Protein AF-A0A433UZF4-F1 (afdb_monomer)

pLDDT: mean 74.87, std 19.41, range [30.64, 97.88]

Organism: NCBI:txid232991

Radius of gyration: 29.96 Å; Cα contacts (8 Å, |Δi|>4): 344; chains: 1; bounding box: 74×79×84 Å

Sequence (200 aa):
MNKAFMTFQKSLLLSLTGVMTIVATPAFSQLNSENKVSFRCDTSQLIPVTVAYNPSNQQQQPINIITWKQEHIDSQNIELDCKKAAETLGKRFNSKELSETDYSLGVETKLLDDTNSQDKMTLSTVCLLRRSGGICQPNGSNQLVRIKTLLNNEEASAKTFSAIINPDFAELGRANLRTVGVTYPPIKSRTFWKRLFGLR

Secondary structure (DSSP, 8-state):
---------------------------------TT--EEEEE-SSSS-EEEEE-TT-TTSPPEEEEE--TTTB--S-HHHHHHHHHHHHHHHHTSTT--TTSEEEEEEEEE-TT--SSS-EEEEEEEEEETTT----TT-TTEEEEEEEETT-HHHHHHHHHHHB-TTTB--TTS-TTSSEEE--BB--HHHHHHHTT--

Foldseek 3Di:
DDDDDDDDDDDDDDDDDPPPPPPPPPPPPPDDPAFDWAWAFDPPDPWIFIWTAGPNDPVDDTHTFFTQDPVWFDDPDSRVLSGLLRVLCRVVLPDPQQDQQFWFWKWAKDWPPDDPDPFTKIKIWIFIDTPPDDDRDVVDSGTNTITIATLVDPVRRLVRCCVTGPCQFWVSNPWPNNDRGIDTTGGGTSVVVSVVNVGD

Nearest PDB structures (foldseek):
  8jan-assembly1_m  TM=3.028E-01  e=3.592E+00  Escherichia phage P1
  6sgb-assembly1_CK  TM=2.914E-01  e=8.251E+00  Trypanosoma brucei brucei
  5cuy-assembly1_B  TM=1.731E-01  e=6.610E+00  Trypanosoma brucei brucei TREU927

Solvent-accessible surface area (backbone atoms only — not comparable to full-atom values): 11925 Å² total; per-residue (Å²): 133,90,82,88,83,89,87,85,88,82,88,78,88,80,78,81,81,80,78,76,73,77,74,73,69,75,79,73,74,80,79,80,83,73,64,53,82,41,46,39,52,42,66,92,48,99,57,40,28,20,28,42,35,43,84,78,42,82,86,59,78,63,44,70,41,36,43,58,51,68,96,42,38,72,68,96,50,62,68,61,46,30,38,49,23,13,49,38,48,37,58,51,69,69,35,91,75,53,53,67,75,38,54,18,37,25,38,27,34,41,78,54,96,80,54,97,48,91,70,31,48,26,42,32,26,31,18,64,30,58,55,87,86,67,79,46,49,83,93,37,91,40,40,49,51,39,36,55,34,42,54,80,36,66,69,60,29,51,50,50,49,55,65,29,37,29,62,87,45,31,56,59,92,77,56,77,80,70,50,76,42,78,46,68,36,54,41,67,30,63,63,56,53,31,55,75,65,74,40,121

Structure (mmCIF, N/CA/C/O backbone):
data_AF-A0A433UZF4-F1
#
_entry.id   AF-A0A433UZF4-F1
#
loop_
_atom_site.group_PDB
_atom_site.id
_atom_site.type_symbol
_atom_site.label_atom_id
_atom_site.label_alt_id
_atom_site.label_comp_id
_atom_site.label_asym_id
_atom_site.label_entity_id
_atom_site.label_seq_id
_atom_site.pdbx_PDB_ins_code
_atom_site.Cartn_x
_atom_site.Cartn_y
_atom_site.Cartn_z
_atom_site.occupancy
_atom_site.B_iso_or_equiv
_atom_site.auth_seq_id
_atom_site.auth_comp_id
_atom_site.auth_asym_id
_atom_site.auth_atom_id
_atom_site.pdbx_PDB_model_num
ATOM 1 N N . MET A 1 1 ? -51.405 63.128 61.885 1.00 35.41 1 MET A N 1
ATOM 2 C CA . MET A 1 1 ? -50.370 64.170 61.711 1.00 35.41 1 MET A CA 1
ATOM 3 C C . MET A 1 1 ? -49.024 63.579 62.108 1.00 35.41 1 MET A C 1
ATOM 5 O O . MET A 1 1 ? -48.927 63.071 63.212 1.00 35.41 1 MET A O 1
ATOM 9 N N . ASN A 1 2 ? -48.066 63.571 61.170 1.00 30.64 2 ASN A N 1
ATOM 10 C CA . ASN A 1 2 ? -46.620 63.839 61.319 1.00 30.64 2 ASN A CA 1
ATOM 11 C C . ASN A 1 2 ? -46.087 63.953 62.770 1.00 30.64 2 ASN A C 1
ATOM 13 O O . ASN A 1 2 ? -46.651 64.708 63.547 1.00 30.64 2 ASN A O 1
ATOM 17 N N . LYS A 1 3 ? -44.950 63.371 63.176 1.00 35.16 3 LYS A N 1
ATOM 18 C CA . LYS A 1 3 ? -43.630 63.402 62.520 1.00 35.16 3 LYS A CA 1
ATOM 19 C C . LYS A 1 3 ? -42.649 62.464 63.250 1.00 35.16 3 LYS A C 1
ATOM 21 O O . LYS A 1 3 ? -42.800 62.192 64.434 1.00 35.16 3 LYS A O 1
ATOM 26 N N . ALA A 1 4 ? -41.642 62.040 62.497 1.00 42.53 4 ALA A N 1
ATOM 27 C CA . ALA A 1 4 ? -40.510 61.197 62.861 1.00 42.53 4 ALA A CA 1
ATOM 28 C C . ALA A 1 4 ? -39.561 61.778 63.929 1.00 42.53 4 ALA A C 1
ATOM 30 O O . ALA A 1 4 ? -39.494 62.994 64.103 1.00 42.53 4 ALA A O 1
ATOM 31 N N . PHE A 1 5 ? -38.718 60.903 64.495 1.00 36.50 5 PHE A N 1
ATOM 32 C CA . PHE A 1 5 ? -37.349 61.239 64.902 1.00 36.50 5 PHE A CA 1
ATOM 33 C C . PHE A 1 5 ? -36.378 60.093 64.550 1.00 36.50 5 PHE A C 1
ATOM 35 O O . PHE A 1 5 ? -36.638 58.929 64.848 1.00 36.50 5 PHE A O 1
ATOM 42 N N . MET A 1 6 ? -35.293 60.462 63.856 1.00 35.38 6 MET A N 1
ATOM 43 C CA . MET A 1 6 ? -34.087 59.677 63.523 1.00 35.38 6 MET A CA 1
ATOM 44 C C . MET A 1 6 ? -33.271 59.406 64.816 1.00 35.38 6 MET A C 1
ATOM 46 O O . MET A 1 6 ? -33.571 60.008 65.840 1.00 35.38 6 MET A O 1
ATOM 50 N N . THR A 1 7 ? -32.210 58.599 64.947 1.00 35.38 7 THR A N 1
ATOM 51 C CA . THR A 1 7 ? -31.090 58.095 64.110 1.00 35.38 7 THR A CA 1
ATOM 52 C C . THR A 1 7 ? -30.361 57.072 65.040 1.00 35.38 7 THR A C 1
ATOM 54 O O . THR A 1 7 ? -30.492 57.193 66.253 1.00 35.38 7 THR A O 1
ATOM 57 N N . PHE A 1 8 ? -29.629 56.026 64.639 1.00 37.78 8 PHE A N 1
ATOM 58 C CA . PHE A 1 8 ? -28.228 56.063 64.192 1.00 37.78 8 PHE A CA 1
ATOM 59 C C . PHE A 1 8 ? -27.730 54.654 63.805 1.00 37.78 8 PHE A C 1
ATOM 61 O O . PHE A 1 8 ? -28.222 53.627 64.262 1.00 37.78 8 PHE A O 1
ATOM 68 N N . GLN A 1 9 ? -26.720 54.694 62.946 1.00 45.06 9 GLN A N 1
ATOM 69 C CA . GLN A 1 9 ? -26.017 53.665 62.187 1.00 45.06 9 GLN A CA 1
ATOM 70 C C . GLN A 1 9 ? -25.467 52.460 62.971 1.00 45.06 9 GLN A C 1
ATOM 72 O O . GLN A 1 9 ? -24.932 52.614 64.064 1.00 45.06 9 GLN A O 1
ATOM 77 N N . LYS A 1 10 ? -25.384 51.312 62.282 1.00 40.69 10 LYS A N 1
ATOM 78 C CA . LYS A 1 10 ? -24.155 50.502 62.213 1.00 40.69 10 LYS A CA 1
ATOM 79 C C . LYS A 1 10 ? -24.062 49.805 60.854 1.00 40.69 10 LYS A C 1
ATOM 81 O O . LYS A 1 10 ? -24.969 49.091 60.441 1.00 40.69 10 LYS A O 1
ATOM 86 N N . SER A 1 11 ? -22.962 50.073 60.163 1.00 46.69 11 SER A N 1
ATOM 87 C CA . SER A 1 11 ? -22.578 49.489 58.883 1.00 46.69 11 SER A CA 1
ATOM 88 C C . SER A 1 11 ? -22.350 47.984 58.993 1.00 46.69 11 SER A C 1
ATOM 90 O O . SER A 1 11 ? -21.696 47.531 59.929 1.00 46.69 11 SER A O 1
ATOM 92 N N . LEU A 1 12 ? -22.760 47.238 57.971 1.00 37.34 12 LEU A N 1
ATOM 93 C CA . LEU A 1 12 ? -22.040 46.043 57.541 1.00 37.34 12 LEU A CA 1
ATOM 94 C C . LEU A 1 12 ? -22.144 45.936 56.020 1.00 37.34 12 LEU A C 1
ATOM 96 O O . LEU A 1 12 ? -23.169 45.576 55.451 1.00 37.34 12 LEU A O 1
ATOM 100 N N . LEU A 1 13 ? -21.043 46.330 55.384 1.00 47.53 13 LEU A N 1
ATOM 101 C CA . LEU A 1 13 ? -20.686 45.966 54.025 1.00 47.53 13 LEU A CA 1
ATOM 102 C C . LEU A 1 13 ? -20.673 44.437 53.923 1.00 47.53 13 LEU A C 1
ATOM 104 O O . LEU A 1 13 ? -19.881 43.788 54.602 1.00 47.53 13 LEU A O 1
ATOM 108 N N . LEU A 1 14 ? -21.505 43.876 53.051 1.00 40.59 14 LEU A N 1
ATOM 109 C CA . LEU A 1 14 ? -21.316 42.528 52.527 1.00 40.59 14 LEU A CA 1
ATOM 110 C C . LEU A 1 14 ? -21.163 42.630 51.014 1.00 40.59 14 LEU A C 1
ATOM 112 O O . LEU A 1 14 ? -22.113 42.626 50.236 1.00 40.59 14 LEU A O 1
ATOM 116 N N . SER A 1 15 ? -19.903 42.792 50.636 1.00 37.97 15 SER A N 1
ATOM 117 C CA . SER A 1 15 ? -19.356 42.484 49.326 1.00 37.97 15 SER A CA 1
ATOM 118 C C . SER A 1 15 ? -19.526 40.997 48.989 1.00 37.97 15 SER A C 1
ATOM 120 O O . SER A 1 15 ? -19.278 40.146 49.835 1.00 37.97 15 SER A O 1
ATOM 122 N N . LEU A 1 16 ? -19.852 40.741 47.718 1.00 39.06 16 LEU A N 1
ATOM 123 C CA . LEU A 1 16 ? -19.663 39.509 46.939 1.00 39.06 16 LEU A CA 1
ATOM 124 C C . LEU A 1 16 ? -20.126 38.175 47.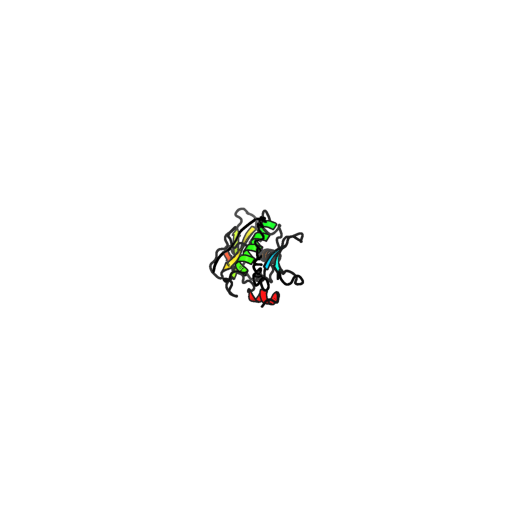553 1.00 39.06 16 LEU A C 1
ATOM 126 O O . LEU A 1 16 ? -19.430 37.552 48.340 1.00 39.06 16 LEU A O 1
ATOM 130 N N . THR A 1 17 ? -21.150 37.596 46.933 1.00 41.84 17 THR A N 1
ATOM 131 C CA . THR A 1 17 ? -20.985 36.284 46.285 1.00 41.84 17 THR A CA 1
ATOM 132 C C . THR A 1 17 ? -21.787 36.305 44.990 1.00 41.84 17 THR A C 1
ATOM 134 O O . THR A 1 17 ? -22.986 36.044 44.956 1.00 41.84 17 THR A O 1
ATOM 137 N N . GLY A 1 18 ? -21.120 36.683 43.898 1.00 37.59 18 GLY A N 1
ATOM 138 C CA . GLY A 1 18 ? -21.615 36.354 42.571 1.00 37.59 18 GLY A CA 1
ATOM 139 C C . GLY A 1 18 ? -21.671 34.836 42.486 1.00 37.59 18 GLY A C 1
ATOM 140 O O . GLY A 1 18 ? -20.633 34.179 42.464 1.00 37.59 18 GLY A O 1
ATOM 141 N N . VAL A 1 19 ? -22.877 34.279 42.497 1.00 36.38 19 VAL A N 1
ATOM 142 C CA . VAL A 1 19 ? -23.089 32.882 42.144 1.00 36.38 19 VAL A CA 1
ATOM 143 C C . VAL A 1 19 ? -22.755 32.793 40.661 1.00 36.38 19 VAL A C 1
ATOM 145 O O . VAL A 1 19 ? -23.581 33.111 39.808 1.00 36.38 19 VAL A O 1
ATOM 148 N N . MET A 1 20 ? -21.514 32.413 40.346 1.00 35.62 20 MET A N 1
ATOM 149 C CA . MET A 1 20 ? -21.225 31.815 39.054 1.00 35.62 20 MET A CA 1
ATOM 150 C C . MET A 1 20 ? -22.071 30.553 39.003 1.00 35.62 20 MET A C 1
ATOM 152 O O . MET A 1 20 ? -21.711 29.514 39.555 1.00 35.62 20 MET A O 1
ATOM 156 N N . THR A 1 21 ? -23.232 30.650 38.368 1.00 37.12 21 THR A N 1
ATOM 157 C CA . THR A 1 21 ? -23.822 29.478 37.754 1.00 37.12 21 THR A CA 1
ATOM 158 C C . THR A 1 21 ? -22.776 29.007 36.758 1.00 37.12 21 THR A C 1
ATOM 160 O O . THR A 1 21 ? -22.543 29.627 35.722 1.00 37.12 21 THR A O 1
ATOM 163 N N . ILE A 1 22 ? -22.060 27.947 37.129 1.00 39.50 22 ILE A N 1
ATOM 164 C CA . ILE A 1 22 ? -21.328 27.143 36.167 1.00 39.50 22 ILE A CA 1
ATOM 165 C C . ILE A 1 22 ? -22.427 26.646 35.242 1.00 39.50 22 ILE A C 1
ATOM 167 O O . ILE A 1 22 ? -23.143 25.695 35.553 1.00 39.50 22 ILE A O 1
ATOM 171 N N . VAL A 1 23 ? -22.629 27.361 34.137 1.00 42.94 23 VAL A N 1
ATOM 172 C CA . VAL A 1 23 ? -23.327 26.823 32.987 1.00 42.94 23 VAL A CA 1
ATOM 173 C C . VAL A 1 23 ? -22.418 25.688 32.555 1.00 42.94 23 VAL A C 1
ATOM 175 O O . VAL A 1 23 ? -21.438 25.899 31.843 1.00 42.94 23 VAL A O 1
ATOM 178 N N . ALA A 1 24 ? -22.671 24.500 33.107 1.00 41.94 24 ALA A N 1
ATOM 179 C CA . ALA A 1 24 ? -22.134 23.268 32.587 1.00 41.94 24 ALA A CA 1
ATOM 180 C C . ALA A 1 24 ? -22.645 23.239 31.156 1.00 41.94 24 ALA A C 1
ATOM 182 O O . ALA A 1 24 ? -23.805 22.924 30.895 1.00 41.94 24 ALA A O 1
ATOM 183 N N . THR A 1 25 ? -21.800 23.700 30.237 1.00 47.72 25 THR A N 1
ATOM 184 C CA . THR A 1 25 ? -21.982 23.444 28.824 1.00 47.72 25 THR A CA 1
ATOM 185 C C . THR A 1 25 ? -22.116 21.934 28.775 1.00 47.72 25 THR A C 1
ATOM 187 O O . THR A 1 25 ? -21.180 21.252 29.208 1.00 47.72 25 THR A O 1
ATOM 190 N N . PRO A 1 26 ? -23.272 21.376 28.373 1.00 41.97 26 PRO A N 1
ATOM 191 C CA . PRO A 1 26 ? -23.308 19.957 28.121 1.00 41.97 26 PRO A CA 1
ATOM 192 C C . PRO A 1 26 ? -22.203 19.742 27.096 1.00 41.97 26 PRO A C 1
ATOM 194 O O . PRO A 1 26 ? -22.214 20.349 26.021 1.00 41.97 26 PRO A O 1
ATOM 197 N N . ALA A 1 27 ? -21.185 18.978 27.486 1.00 48.34 27 ALA A N 1
ATOM 198 C CA . ALA A 1 27 ? -20.237 18.438 26.546 1.00 48.34 27 ALA A CA 1
ATOM 199 C C . ALA A 1 27 ? -21.097 17.595 25.612 1.00 48.34 27 ALA A C 1
ATOM 201 O O . ALA A 1 27 ? -21.456 16.465 25.935 1.00 48.34 27 ALA A O 1
ATOM 202 N N . PHE A 1 28 ? -21.532 18.200 24.506 1.00 45.50 28 PHE A N 1
ATOM 203 C CA . PHE A 1 28 ? -22.071 17.472 23.384 1.00 45.50 28 PHE A CA 1
ATOM 204 C C . PHE A 1 28 ? -20.957 16.510 23.006 1.00 45.50 28 PHE A C 1
ATOM 206 O O . PHE A 1 28 ? -19.938 16.900 22.435 1.00 45.50 28 PHE A O 1
ATOM 213 N N . SER A 1 29 ? -21.137 15.262 23.428 1.00 38.62 29 SER A N 1
ATOM 214 C CA . SER A 1 29 ? -20.479 14.106 22.866 1.00 38.62 29 SER A CA 1
ATOM 215 C C . SER A 1 29 ? -20.567 14.274 21.357 1.00 38.62 29 SER A C 1
ATOM 217 O O . SER A 1 29 ? -21.646 14.215 20.764 1.00 38.62 29 SER A O 1
ATOM 219 N N . GLN A 1 30 ? -19.436 14.608 20.738 1.00 40.62 30 GLN A N 1
ATOM 220 C CA . GLN A 1 30 ? -19.357 14.651 19.292 1.00 40.62 30 GLN A CA 1
ATOM 221 C C . GLN A 1 30 ? -19.719 13.255 18.792 1.00 40.62 30 GLN A C 1
ATOM 223 O O . GLN A 1 30 ? -19.017 12.275 19.037 1.00 40.62 30 GLN A O 1
ATOM 228 N N . LEU A 1 31 ? -20.888 13.197 18.162 1.00 40.81 31 LEU A N 1
ATOM 229 C CA . LEU A 1 31 ? -21.488 12.029 17.555 1.00 40.81 31 LEU A CA 1
ATOM 230 C C . LEU A 1 31 ? -20.528 11.320 16.582 1.00 40.81 31 LEU A C 1
ATOM 232 O O . LEU A 1 31 ? -19.871 11.953 15.756 1.00 40.81 31 LEU A O 1
ATOM 236 N N . ASN A 1 32 ? -20.597 9.985 16.628 1.00 42.34 32 ASN A N 1
ATOM 237 C CA . ASN A 1 32 ? -20.214 9.000 15.610 1.00 42.34 32 ASN A CA 1
ATOM 238 C C . ASN A 1 32 ? -18.718 8.790 15.315 1.00 42.34 32 ASN A C 1
ATOM 240 O O . ASN A 1 32 ? -18.240 9.055 14.210 1.00 42.34 32 ASN A O 1
ATOM 244 N N . SER A 1 33 ? -17.998 8.143 16.238 1.00 44.97 33 SER A N 1
ATOM 245 C CA . SER A 1 33 ? -16.776 7.395 15.888 1.00 44.97 33 SER A CA 1
ATOM 246 C C . SER A 1 33 ? -17.047 5.943 15.443 1.00 44.97 33 SER A C 1
ATOM 248 O O . SER A 1 33 ? -16.121 5.267 15.001 1.00 44.97 33 SER A O 1
ATOM 250 N N . GLU A 1 34 ? -18.296 5.463 15.503 1.00 55.22 34 GLU A N 1
ATOM 251 C CA . GLU A 1 34 ? -18.559 4.034 15.744 1.00 55.22 34 GLU A CA 1
ATOM 252 C C . GLU A 1 34 ? -18.707 3.107 14.522 1.00 55.22 34 GLU A C 1
ATOM 254 O O . GLU A 1 34 ? -18.839 1.906 14.711 1.00 55.22 34 GLU A O 1
ATOM 259 N N . ASN A 1 35 ? -18.638 3.587 13.272 1.00 63.19 35 ASN A N 1
ATOM 260 C CA . ASN A 1 35 ? -18.845 2.715 12.094 1.00 63.19 35 ASN A CA 1
ATOM 261 C C . ASN A 1 35 ? -17.902 3.003 10.913 1.00 63.19 35 ASN A C 1
ATOM 263 O O . ASN A 1 35 ? -18.325 3.114 9.756 1.00 63.19 35 ASN A O 1
ATOM 267 N N . LYS A 1 36 ? -16.598 3.153 11.173 1.00 79.62 36 LYS A N 1
ATOM 268 C CA . LYS A 1 36 ? -15.620 3.400 10.102 1.00 79.62 36 LYS A CA 1
ATOM 269 C C . LYS A 1 36 ? -14.459 2.420 10.114 1.00 79.62 36 LYS A C 1
ATOM 271 O O . LYS A 1 36 ? -13.872 2.128 11.150 1.00 79.62 36 LYS A O 1
ATOM 276 N N . VAL A 1 37 ? -14.081 1.992 8.916 1.00 87.94 37 VAL A N 1
ATOM 277 C CA . VAL A 1 37 ? -12.803 1.322 8.687 1.00 87.94 37 VAL A CA 1
ATOM 278 C C . VAL A 1 37 ? -11.707 2.365 8.855 1.00 87.94 37 VAL A C 1
ATOM 280 O O . VAL A 1 37 ? -11.736 3.430 8.232 1.00 87.94 37 VAL A O 1
ATOM 283 N N . SER A 1 38 ? -10.761 2.071 9.733 1.00 91.19 38 SER A N 1
ATOM 284 C CA . SER A 1 38 ? -9.599 2.911 9.996 1.00 91.19 38 SER A CA 1
ATOM 285 C C . SER A 1 38 ? -8.338 2.209 9.517 1.00 91.19 38 SER A C 1
ATOM 287 O O . SER A 1 38 ? -8.302 0.988 9.386 1.00 91.19 38 SER A O 1
ATOM 289 N N . PHE A 1 39 ? -7.305 2.996 9.242 1.00 93.88 39 PHE A N 1
ATOM 290 C CA . PHE A 1 39 ? -6.025 2.509 8.747 1.00 93.88 39 PHE A CA 1
ATOM 291 C C . PHE A 1 39 ? -4.926 3.020 9.664 1.00 93.88 39 PHE A C 1
ATOM 293 O O . PHE A 1 39 ? -5.001 4.150 10.151 1.00 93.88 39 PHE A O 1
ATOM 300 N N . ARG A 1 40 ? -3.923 2.188 9.932 1.00 95.88 40 ARG A N 1
ATOM 301 C CA . ARG A 1 40 ? -2.737 2.585 10.699 1.00 95.88 40 ARG A CA 1
ATOM 302 C C . ARG A 1 40 ? -1.507 1.853 10.189 1.00 95.88 40 ARG A C 1
ATOM 304 O O . ARG A 1 40 ? -1.625 0.800 9.565 1.00 95.88 40 ARG A O 1
ATOM 311 N N . CYS A 1 41 ? -0.342 2.408 10.494 1.00 97.88 41 CYS A N 1
ATOM 312 C CA . CYS A 1 41 ? 0.892 1.643 10.472 1.00 97.88 41 CYS A CA 1
ATOM 313 C C . CYS A 1 41 ? 1.017 0.894 11.801 1.00 97.88 41 CYS A C 1
ATOM 315 O O . CYS A 1 41 ? 0.999 1.521 12.860 1.00 97.88 41 CYS A O 1
ATOM 317 N N . ASP A 1 42 ? 1.096 -0.428 11.744 1.00 96.38 42 ASP A N 1
ATOM 318 C CA . ASP A 1 42 ? 1.372 -1.287 12.883 1.00 96.38 42 ASP A CA 1
ATOM 319 C C . ASP A 1 42 ? 2.863 -1.631 12.905 1.00 96.38 42 ASP A C 1
ATOM 321 O O . ASP A 1 42 ? 3.374 -2.296 12.004 1.00 96.38 42 ASP A O 1
ATOM 325 N N . THR A 1 43 ? 3.560 -1.135 13.923 1.00 94.00 43 THR A N 1
ATOM 326 C CA . THR A 1 43 ? 4.996 -1.352 14.151 1.00 94.00 43 THR A CA 1
ATOM 327 C C . THR A 1 43 ? 5.249 -2.257 15.356 1.00 94.00 43 THR A C 1
ATOM 329 O O . THR A 1 43 ? 6.366 -2.314 15.858 1.00 94.00 43 THR A O 1
ATOM 332 N N . SER A 1 44 ? 4.218 -2.943 15.868 1.00 88.31 44 SER A N 1
ATOM 333 C CA . SER A 1 44 ? 4.386 -3.911 16.964 1.00 88.31 44 SER A CA 1
ATOM 334 C C . SER A 1 44 ? 5.111 -5.188 16.520 1.00 88.31 44 SER A C 1
ATOM 336 O O . SER A 1 44 ? 5.609 -5.941 17.354 1.00 88.31 44 SER A O 1
ATOM 338 N N . GLN A 1 45 ? 5.178 -5.425 15.208 1.00 85.69 45 GLN A N 1
ATOM 339 C CA . GLN A 1 45 ? 5.888 -6.536 14.583 1.00 85.69 45 GLN A CA 1
ATOM 340 C C . GLN A 1 45 ? 7.284 -6.104 14.115 1.00 85.69 45 GLN A C 1
ATOM 342 O O . GLN A 1 45 ? 7.531 -4.924 13.883 1.00 85.69 45 GLN A O 1
ATOM 347 N N . LEU A 1 46 ? 8.175 -7.081 13.900 1.00 89.25 46 LEU A N 1
ATOM 348 C CA . LEU A 1 46 ? 9.523 -6.843 13.361 1.00 89.25 46 LEU A CA 1
ATOM 349 C C . LEU A 1 46 ? 9.493 -6.130 11.997 1.00 89.25 46 LEU A C 1
ATOM 351 O O . LEU A 1 46 ? 10.379 -5.341 11.688 1.00 89.25 46 LEU A O 1
ATOM 355 N N . ILE A 1 47 ? 8.474 -6.420 11.186 1.00 93.88 47 ILE A N 1
ATOM 356 C CA . ILE A 1 47 ? 8.247 -5.793 9.885 1.00 93.88 47 ILE A CA 1
ATOM 357 C C . ILE A 1 47 ? 7.020 -4.889 10.021 1.00 93.88 47 ILE A C 1
ATOM 359 O O . ILE A 1 47 ? 5.952 -5.405 10.354 1.00 93.88 47 ILE A O 1
ATOM 363 N N . PRO A 1 48 ? 7.124 -3.577 9.746 1.00 96.75 48 PRO A N 1
ATOM 364 C CA . PRO A 1 48 ? 5.968 -2.691 9.763 1.00 96.75 48 PRO A CA 1
ATOM 365 C C . PRO A 1 48 ? 4.889 -3.134 8.773 1.00 96.75 48 PRO A C 1
ATOM 367 O O . PRO A 1 48 ? 5.178 -3.571 7.654 1.00 96.75 48 PRO A O 1
ATOM 370 N N . VAL A 1 49 ? 3.624 -3.001 9.168 1.00 97.56 49 VAL A N 1
ATOM 371 C CA . VAL A 1 49 ? 2.481 -3.388 8.334 1.00 97.56 49 VAL A CA 1
ATOM 372 C C . VAL A 1 49 ? 1.442 -2.278 8.321 1.00 97.56 49 VAL A C 1
ATOM 374 O O . VAL A 1 49 ? 0.966 -1.834 9.361 1.00 97.56 49 VAL A O 1
ATOM 377 N N . THR A 1 50 ? 1.029 -1.838 7.138 1.00 97.75 50 THR A N 1
ATOM 378 C CA . THR A 1 50 ? -0.183 -1.027 7.005 1.00 97.75 50 THR A CA 1
ATOM 379 C C . THR A 1 50 ? -1.391 -1.943 7.141 1.00 97.75 50 THR A C 1
ATOM 381 O O . THR A 1 50 ? -1.548 -2.867 6.342 1.00 97.75 50 THR A O 1
ATOM 384 N N . VAL A 1 51 ? -2.253 -1.680 8.122 1.00 96.25 51 VAL A N 1
ATOM 385 C CA . VAL A 1 51 ? -3.427 -2.511 8.428 1.00 96.25 51 VAL A CA 1
ATOM 386 C C . VAL A 1 51 ? -4.725 -1.714 8.343 1.00 96.25 51 VAL A C 1
ATOM 388 O O . VAL A 1 51 ? -4.754 -0.523 8.665 1.00 96.25 51 VAL A O 1
ATOM 391 N N . ALA A 1 52 ? -5.806 -2.385 7.948 1.00 93.88 52 ALA A N 1
ATOM 392 C CA . ALA A 1 52 ? -7.181 -1.921 8.091 1.00 93.88 52 ALA A CA 1
ATOM 393 C C . ALA A 1 52 ? -7.805 -2.534 9.354 1.00 93.88 52 ALA A C 1
ATOM 395 O O . ALA A 1 52 ? -7.586 -3.708 9.644 1.00 93.88 52 ALA A O 1
ATOM 396 N N . TYR A 1 53 ? -8.580 -1.763 10.112 1.00 92.62 53 TYR A N 1
ATOM 397 C CA . TYR A 1 53 ? -9.194 -2.233 11.356 1.00 92.62 53 TYR A CA 1
ATOM 398 C C . TYR A 1 53 ? -10.480 -1.477 11.702 1.00 92.62 53 TYR A C 1
ATOM 400 O O . TYR A 1 53 ? -10.740 -0.380 11.196 1.00 92.62 53 TYR A O 1
ATOM 408 N N . ASN A 1 54 ? -11.269 -2.060 12.606 1.00 91.50 54 ASN A N 1
ATOM 409 C CA . ASN A 1 54 ? -12.405 -1.407 13.245 1.00 91.50 54 ASN A CA 1
ATOM 410 C C . ASN A 1 54 ? -11.973 -0.854 14.619 1.00 91.50 54 ASN A C 1
ATOM 412 O O . ASN A 1 54 ? -11.718 -1.648 15.524 1.00 91.50 54 ASN A O 1
ATOM 416 N N . PRO A 1 55 ? -11.895 0.475 14.821 1.00 88.56 55 PRO A N 1
ATOM 417 C CA . PRO A 1 55 ? -11.480 1.047 16.103 1.00 88.56 55 PRO A CA 1
ATOM 418 C C . PRO A 1 55 ? -12.465 0.745 17.243 1.00 88.56 55 PRO A C 1
ATOM 420 O O . PRO A 1 55 ? -12.064 0.759 18.404 1.00 88.56 55 PRO A O 1
ATOM 423 N N . SER A 1 56 ? -13.728 0.452 16.921 1.00 87.56 56 SER A N 1
ATOM 424 C CA . SER A 1 56 ? -14.783 0.144 17.891 1.00 87.56 56 SER A CA 1
ATOM 425 C C . SER A 1 56 ? -14.834 -1.333 18.283 1.00 87.56 56 SER A C 1
ATOM 427 O O . SER A 1 56 ? -15.488 -1.675 19.263 1.00 87.56 56 SER A O 1
ATOM 429 N N . ASN A 1 57 ? -14.141 -2.215 17.554 1.00 85.62 57 ASN A N 1
ATOM 430 C CA . ASN A 1 57 ? -14.085 -3.643 17.855 1.00 85.62 57 ASN A CA 1
ATOM 431 C C . ASN A 1 57 ? -12.632 -4.110 18.004 1.00 85.62 57 ASN A C 1
ATOM 433 O O . ASN A 1 57 ? -12.028 -4.620 17.063 1.00 85.62 57 ASN A O 1
ATOM 437 N N . GLN A 1 58 ? -12.088 -3.964 19.213 1.00 78.06 58 GLN A N 1
ATOM 438 C CA . GLN A 1 58 ? -10.710 -4.358 19.530 1.00 78.06 58 GLN A CA 1
ATOM 439 C C . GLN A 1 58 ? -10.481 -5.879 19.534 1.00 78.06 58 GLN A C 1
ATOM 441 O O . GLN A 1 58 ? -9.334 -6.314 19.499 1.00 78.06 58 GLN A O 1
ATOM 446 N N . GLN A 1 59 ? -11.544 -6.690 19.578 1.00 83.88 59 GLN A N 1
ATOM 447 C CA . GLN A 1 59 ? -11.430 -8.151 19.503 1.00 83.88 59 GLN A CA 1
ATOM 448 C C . GLN A 1 59 ? -11.226 -8.641 18.066 1.00 83.88 59 GLN A C 1
ATOM 450 O O . GLN A 1 59 ? -10.731 -9.747 17.851 1.00 83.88 59 GLN A O 1
ATOM 455 N N . GLN A 1 60 ? -11.601 -7.832 17.074 1.00 85.44 60 GLN A N 1
ATOM 456 C CA . GLN A 1 60 ? -11.396 -8.172 15.677 1.00 85.44 60 GLN A CA 1
ATOM 457 C C . GLN A 1 60 ? -9.940 -7.938 15.272 1.00 85.44 60 GLN A C 1
ATOM 459 O O . GLN A 1 60 ? -9.389 -6.855 15.470 1.00 85.44 60 GLN A O 1
ATOM 464 N N . GLN A 1 61 ? -9.326 -8.947 14.652 1.00 89.81 61 GLN A N 1
ATOM 465 C CA . GLN A 1 61 ? -7.963 -8.817 14.148 1.00 89.81 61 GLN A CA 1
ATOM 466 C C . GLN A 1 61 ? -7.890 -7.790 13.004 1.00 89.81 61 GLN A C 1
ATOM 468 O O . GLN A 1 61 ? -8.730 -7.825 12.095 1.00 89.81 61 GLN A O 1
ATOM 473 N N . PRO A 1 62 ? -6.891 -6.887 13.018 1.00 93.31 62 PRO A N 1
ATOM 474 C CA . PRO A 1 62 ? -6.590 -6.039 11.874 1.00 93.31 62 PRO A CA 1
ATOM 475 C C . PRO A 1 62 ? -6.249 -6.871 10.638 1.00 93.31 62 PRO A C 1
ATOM 477 O O . PRO A 1 62 ? -5.656 -7.943 10.736 1.00 93.31 62 PRO A O 1
ATOM 480 N N . ILE A 1 63 ? -6.583 -6.346 9.465 1.00 93.44 63 ILE A N 1
ATOM 481 C CA . ILE A 1 63 ? -6.289 -6.981 8.182 1.00 93.44 63 ILE A CA 1
ATOM 482 C C . ILE A 1 63 ? -5.095 -6.282 7.554 1.00 93.44 63 ILE A C 1
ATOM 4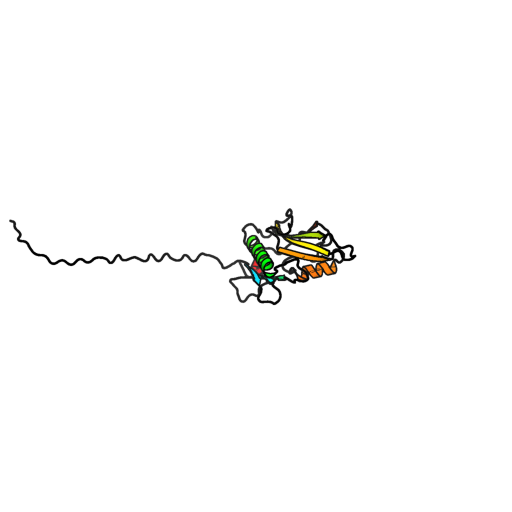84 O O . ILE A 1 63 ? -5.110 -5.066 7.352 1.00 93.44 63 ILE A O 1
ATOM 488 N N . ASN A 1 64 ? -4.070 -7.057 7.216 1.00 94.94 64 ASN A N 1
ATOM 489 C CA . ASN A 1 64 ? -2.873 -6.556 6.551 1.00 94.94 64 ASN A CA 1
ATOM 490 C C . ASN A 1 64 ? -3.220 -6.050 5.150 1.00 94.94 64 ASN A C 1
ATOM 492 O O . ASN A 1 64 ? -3.901 -6.739 4.399 1.00 94.94 64 ASN A O 1
ATOM 496 N N . ILE A 1 65 ? -2.734 -4.865 4.792 1.00 95.06 65 ILE A N 1
ATOM 497 C CA . ILE A 1 65 ? -2.915 -4.256 3.469 1.00 95.06 65 ILE A CA 1
ATOM 498 C C . ILE A 1 65 ? -1.576 -4.181 2.740 1.00 95.06 65 ILE A C 1
ATOM 500 O O . ILE A 1 65 ? -1.484 -4.618 1.594 1.00 95.06 65 ILE A O 1
ATOM 504 N N . ILE A 1 66 ? -0.549 -3.649 3.417 1.00 96.69 66 ILE A N 1
ATOM 505 C CA . ILE A 1 66 ? 0.817 -3.518 2.894 1.00 96.69 66 ILE A CA 1
ATOM 506 C C . ILE A 1 66 ? 1.804 -4.043 3.936 1.00 96.69 66 ILE A C 1
ATOM 508 O O . ILE A 1 66 ? 1.851 -3.516 5.045 1.00 96.69 66 ILE A O 1
ATOM 512 N N . THR A 1 67 ? 2.609 -5.042 3.592 1.00 96.56 67 THR A N 1
ATOM 513 C CA . THR A 1 67 ? 3.718 -5.540 4.413 1.00 96.56 67 THR A CA 1
ATOM 514 C C . THR A 1 67 ? 5.019 -4.888 3.959 1.00 96.56 67 THR A C 1
ATOM 516 O O . THR A 1 67 ? 5.413 -5.022 2.801 1.00 96.56 67 THR A O 1
ATOM 519 N N . TRP A 1 68 ? 5.712 -4.192 4.862 1.00 96.38 68 TRP A N 1
ATOM 520 C CA . TRP A 1 68 ? 6.842 -3.343 4.493 1.00 96.38 68 TRP A CA 1
ATOM 521 C C . TRP A 1 68 ? 8.203 -4.049 4.533 1.00 96.38 68 TRP A C 1
ATOM 523 O O . TRP A 1 68 ? 9.083 -3.694 5.315 1.00 96.38 68 TRP A O 1
ATOM 533 N N . LYS A 1 69 ? 8.385 -5.061 3.679 1.00 93.62 69 LYS A N 1
ATOM 534 C CA . LYS A 1 69 ? 9.651 -5.807 3.565 1.00 93.62 69 LYS A CA 1
ATOM 535 C C . LYS A 1 69 ? 10.725 -4.983 2.852 1.00 93.62 69 LYS A C 1
ATOM 537 O O . LYS A 1 69 ? 10.572 -4.638 1.678 1.00 93.62 69 LYS A O 1
ATOM 542 N N . GLN A 1 70 ? 11.813 -4.672 3.553 1.00 91.00 70 GLN A N 1
ATOM 543 C CA . GLN A 1 70 ? 12.847 -3.747 3.080 1.00 91.00 70 GLN A CA 1
ATOM 544 C C . GLN A 1 70 ? 13.562 -4.229 1.813 1.00 91.00 70 GLN A C 1
ATOM 546 O O . GLN A 1 70 ? 13.903 -3.421 0.949 1.00 91.00 70 GLN A O 1
ATOM 551 N N . GLU A 1 71 ? 13.732 -5.540 1.659 1.00 90.31 71 GLU A N 1
ATOM 552 C CA . GLU A 1 71 ? 14.341 -6.169 0.486 1.00 90.31 71 GLU A CA 1
ATOM 553 C C . GLU A 1 71 ? 13.541 -5.941 -0.810 1.00 90.31 71 GLU A C 1
ATOM 555 O O . GLU A 1 71 ? 14.093 -6.006 -1.908 1.00 90.31 71 GLU A O 1
ATOM 560 N N . HIS A 1 72 ? 12.251 -5.623 -0.698 1.00 91.31 72 HIS A N 1
ATOM 561 C CA . HIS A 1 72 ? 11.336 -5.463 -1.828 1.00 91.31 72 HIS A CA 1
ATOM 562 C C . HIS A 1 72 ? 10.824 -4.031 -2.005 1.00 91.31 72 HIS A C 1
ATOM 564 O O . HIS A 1 72 ? 10.154 -3.747 -2.995 1.00 91.31 72 HIS A O 1
ATOM 570 N N . ILE A 1 73 ? 11.121 -3.120 -1.077 1.00 92.94 73 ILE A N 1
ATOM 571 C CA . ILE A 1 73 ? 10.601 -1.750 -1.088 1.00 92.94 73 ILE A CA 1
ATOM 572 C C . ILE A 1 73 ? 11.729 -0.745 -1.317 1.00 92.94 73 ILE A C 1
ATOM 574 O O . ILE A 1 73 ? 12.863 -0.903 -0.858 1.00 92.94 73 ILE A O 1
ATOM 578 N N . ASP A 1 74 ? 11.416 0.310 -2.063 1.00 93.00 74 ASP A N 1
ATOM 579 C CA . ASP A 1 74 ? 12.267 1.489 -2.194 1.00 93.00 74 ASP A CA 1
ATOM 580 C C . ASP A 1 74 ? 11.868 2.549 -1.161 1.00 93.00 74 ASP A C 1
ATOM 582 O O . ASP A 1 74 ? 11.017 3.401 -1.419 1.00 93.00 74 ASP A O 1
ATOM 586 N N . SER A 1 75 ? 12.448 2.454 0.038 1.00 92.38 75 SER A N 1
ATOM 587 C CA . SER A 1 75 ? 12.233 3.402 1.133 1.00 92.38 75 SER A CA 1
ATOM 588 C C . SER A 1 75 ? 13.497 3.559 1.977 1.00 92.38 75 SER A C 1
ATOM 590 O O . SER A 1 75 ? 14.180 2.583 2.286 1.00 92.38 75 SER A O 1
ATOM 592 N N . GLN A 1 76 ? 13.785 4.802 2.368 1.00 92.00 76 GLN A N 1
ATOM 593 C CA . GLN A 1 76 ? 14.844 5.142 3.325 1.00 92.00 76 GLN A CA 1
ATOM 594 C C . GLN A 1 76 ? 14.332 5.171 4.774 1.00 92.00 76 GLN A C 1
ATOM 596 O O . GLN A 1 76 ? 15.125 5.106 5.708 1.00 92.00 76 GLN A O 1
ATOM 601 N N . ASN A 1 77 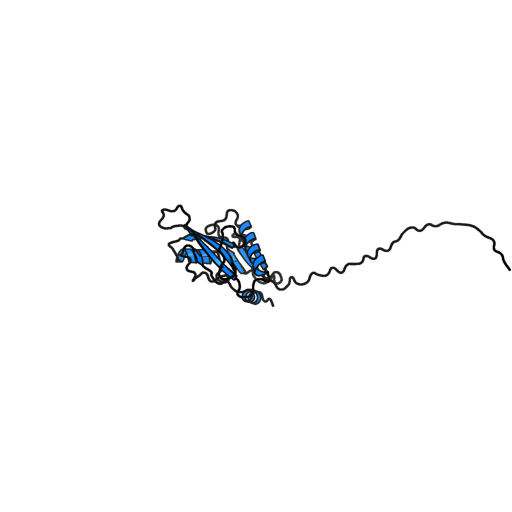? 13.013 5.278 4.971 1.00 94.50 77 ASN A N 1
ATOM 602 C CA . ASN A 1 77 ? 12.369 5.285 6.280 1.00 94.50 77 ASN A CA 1
ATOM 603 C C . ASN A 1 77 ? 11.010 4.580 6.184 1.00 94.50 77 ASN A C 1
ATOM 605 O O . ASN A 1 77 ? 9.971 5.203 5.946 1.00 94.50 77 ASN A O 1
ATOM 609 N N . ILE A 1 78 ? 11.045 3.261 6.374 1.00 94.69 78 ILE A N 1
ATOM 610 C CA . ILE A 1 78 ? 9.887 2.385 6.195 1.00 94.69 78 ILE A CA 1
ATOM 611 C C . ILE A 1 78 ? 8.734 2.761 7.126 1.00 94.69 78 ILE A C 1
ATOM 613 O O . ILE A 1 78 ? 7.586 2.775 6.693 1.00 94.69 78 ILE A O 1
ATOM 617 N N . GLU A 1 79 ? 9.005 3.089 8.389 1.00 95.25 79 GLU A N 1
ATOM 618 C CA . GLU A 1 79 ? 7.940 3.439 9.332 1.00 95.25 79 GLU A CA 1
ATOM 619 C C . GLU A 1 79 ? 7.209 4.719 8.924 1.00 95.25 79 GLU A C 1
ATOM 621 O O . GLU A 1 79 ? 5.980 4.794 9.008 1.00 95.25 79 GLU A O 1
ATOM 626 N N . LEU A 1 80 ? 7.956 5.731 8.475 1.00 95.44 80 LEU A N 1
ATOM 627 C CA . LEU A 1 80 ? 7.373 6.981 8.006 1.00 95.44 80 LEU A CA 1
ATOM 628 C C . LEU A 1 80 ? 6.516 6.750 6.758 1.00 95.44 80 LEU A C 1
ATOM 630 O O . LEU A 1 80 ? 5.395 7.253 6.683 1.00 95.44 80 LEU A O 1
ATOM 634 N N . ASP A 1 81 ? 7.013 5.980 5.794 1.00 96.12 81 ASP A N 1
ATOM 635 C CA . ASP A 1 81 ? 6.271 5.703 4.565 1.00 96.12 81 ASP A CA 1
ATOM 636 C C . ASP A 1 81 ? 5.052 4.800 4.823 1.00 96.12 81 ASP A C 1
ATOM 638 O O . ASP A 1 81 ? 3.980 5.037 4.266 1.00 96.12 81 ASP A O 1
ATOM 642 N N . CYS A 1 82 ? 5.150 3.870 5.774 1.00 97.50 82 CYS A N 1
ATOM 643 C CA . CYS A 1 82 ? 4.031 3.076 6.277 1.00 97.50 82 CYS A CA 1
ATOM 644 C C . CYS A 1 82 ? 2.931 3.937 6.912 1.00 97.50 82 CYS A C 1
ATOM 646 O O . CYS A 1 82 ? 1.742 3.726 6.639 1.00 97.50 82 CYS A O 1
ATOM 648 N N . LYS A 1 83 ? 3.301 4.947 7.714 1.00 97.25 83 LYS A N 1
ATOM 649 C CA . LYS A 1 83 ? 2.353 5.928 8.272 1.00 97.25 83 LYS A CA 1
ATOM 650 C C . LYS A 1 83 ? 1.688 6.746 7.164 1.00 97.25 83 LYS A C 1
ATOM 652 O O . LYS A 1 83 ? 0.461 6.814 7.129 1.00 97.25 83 LYS A O 1
ATOM 657 N N . LYS A 1 84 ? 2.462 7.267 6.205 1.00 95.81 84 LYS A N 1
ATOM 658 C CA . LYS A 1 84 ? 1.923 8.008 5.047 1.00 95.81 84 LYS A CA 1
ATOM 659 C C . LYS A 1 84 ? 0.959 7.168 4.209 1.00 95.81 84 LYS A C 1
ATOM 661 O O . LYS A 1 84 ? -0.065 7.679 3.756 1.00 95.81 84 LYS A O 1
ATOM 666 N N . ALA A 1 85 ? 1.249 5.884 4.003 1.00 95.94 85 ALA A N 1
ATOM 667 C CA . ALA A 1 85 ? 0.356 4.988 3.276 1.00 95.94 85 ALA A CA 1
ATOM 668 C C . ALA A 1 85 ? -0.964 4.780 4.028 1.00 95.94 85 ALA A C 1
ATOM 670 O O . ALA A 1 85 ? -2.035 4.880 3.430 1.00 95.94 85 ALA A O 1
ATOM 671 N N . ALA A 1 86 ? -0.904 4.565 5.347 1.00 96.25 86 ALA A N 1
ATOM 672 C CA . ALA A 1 86 ? -2.094 4.466 6.188 1.00 96.25 86 ALA A CA 1
ATOM 673 C C . ALA A 1 86 ? -2.930 5.757 6.165 1.00 96.25 86 ALA A C 1
ATOM 675 O O . ALA A 1 86 ? -4.151 5.695 6.037 1.00 96.25 86 ALA A O 1
ATOM 676 N N . GLU A 1 87 ? -2.287 6.923 6.232 1.00 94.06 87 GLU A N 1
ATOM 677 C CA . GLU A 1 87 ? -2.944 8.229 6.113 1.00 94.06 87 GLU A CA 1
ATOM 678 C C . GLU A 1 87 ? -3.591 8.420 4.739 1.00 94.06 87 GLU A C 1
ATOM 680 O O . GLU A 1 87 ? -4.732 8.872 4.648 1.00 94.06 87 GLU A O 1
ATOM 685 N N . THR A 1 88 ? -2.896 8.032 3.668 1.00 91.56 88 THR A N 1
ATOM 686 C CA . THR A 1 88 ? -3.404 8.104 2.291 1.00 91.56 88 THR A CA 1
ATOM 687 C C . THR A 1 88 ? -4.639 7.226 2.125 1.00 91.56 88 THR A C 1
ATOM 689 O O . THR A 1 88 ? -5.673 7.703 1.645 1.00 91.56 88 THR A O 1
ATOM 692 N N . LEU A 1 89 ? -4.573 5.974 2.592 1.00 90.38 89 LEU A N 1
ATOM 693 C CA . LEU A 1 89 ? -5.720 5.070 2.634 1.00 90.38 89 LEU A CA 1
ATOM 694 C C . LEU A 1 89 ? -6.846 5.677 3.468 1.00 90.38 89 LEU A C 1
ATOM 696 O O . LEU A 1 89 ? -7.947 5.812 2.961 1.00 90.38 89 LEU A O 1
ATOM 700 N N . GLY A 1 90 ? -6.589 6.126 4.697 1.00 88.69 90 GLY A N 1
ATOM 701 C CA . GLY A 1 90 ? -7.610 6.691 5.580 1.00 88.69 90 GLY A CA 1
ATOM 702 C C . GLY A 1 90 ? -8.293 7.937 5.013 1.00 88.69 90 GLY A C 1
ATOM 703 O O . GLY A 1 90 ? -9.520 8.039 5.077 1.00 88.69 90 GLY A O 1
ATOM 704 N N . LYS A 1 91 ? -7.523 8.857 4.421 1.00 84.94 91 LYS A N 1
ATOM 705 C CA . LYS A 1 91 ? -8.024 10.092 3.802 1.00 84.94 91 LYS A CA 1
ATOM 706 C C . LYS A 1 91 ? -8.935 9.793 2.623 1.00 84.94 91 LYS A C 1
ATOM 708 O O . LYS A 1 91 ? -9.982 10.419 2.489 1.00 84.94 91 LYS A O 1
ATOM 713 N N . ARG A 1 92 ? -8.529 8.861 1.759 1.00 78.75 92 ARG A N 1
ATOM 714 C CA . ARG A 1 92 ? -9.309 8.494 0.575 1.00 78.75 92 ARG A CA 1
ATOM 715 C C . ARG A 1 92 ? -10.486 7.609 0.961 1.00 78.75 92 ARG A C 1
ATOM 717 O O . ARG A 1 92 ? -11.596 7.952 0.595 1.00 78.75 92 ARG A O 1
ATOM 724 N N . PHE A 1 93 ? -10.266 6.579 1.785 1.00 75.75 93 PHE A N 1
ATOM 725 C CA . PHE A 1 93 ? -11.273 5.629 2.277 1.00 75.75 93 PHE A CA 1
ATOM 726 C C . PHE A 1 93 ? -12.467 6.292 2.969 1.00 75.75 93 PHE A C 1
ATOM 728 O O . PHE A 1 93 ? -13.618 5.897 2.774 1.00 75.75 93 PHE A O 1
ATOM 735 N N . ASN A 1 94 ? -12.187 7.310 3.782 1.00 70.25 94 ASN A N 1
ATOM 736 C CA . ASN A 1 94 ? -13.202 8.012 4.560 1.00 70.25 94 ASN A CA 1
ATOM 737 C C . ASN A 1 94 ? -13.720 9.289 3.893 1.00 70.25 94 ASN A C 1
ATOM 739 O O . ASN A 1 94 ? -14.626 9.919 4.445 1.00 70.25 94 ASN A O 1
ATOM 743 N N . SER A 1 95 ? -13.198 9.683 2.726 1.00 68.56 95 SER A N 1
ATOM 744 C CA . SER A 1 95 ? -13.818 10.776 1.986 1.00 68.56 95 SER A CA 1
ATOM 745 C C . SER A 1 95 ? -15.184 10.316 1.464 1.00 68.56 95 SER A C 1
ATOM 747 O O . SER A 1 95 ? -15.399 9.147 1.133 1.00 68.56 95 SER A O 1
ATOM 749 N N . LYS A 1 96 ? -16.142 11.244 1.365 1.00 58.31 96 LYS A N 1
ATOM 750 C CA . LYS A 1 96 ? -17.437 10.988 0.703 1.00 58.31 96 LYS A CA 1
ATOM 751 C C . LYS A 1 96 ? -17.285 10.676 -0.798 1.00 58.31 96 LYS A C 1
ATOM 753 O O . LYS A 1 96 ? -18.280 10.448 -1.468 1.00 58.31 96 LYS A O 1
ATOM 758 N N . GLU A 1 97 ? -16.056 10.698 -1.313 1.00 53.47 97 GLU A N 1
ATOM 759 C CA . GLU A 1 97 ? -15.709 10.545 -2.723 1.00 53.47 97 GLU A CA 1
ATOM 760 C C . GLU A 1 97 ? -15.431 9.092 -3.118 1.00 53.47 97 GLU A C 1
ATOM 762 O O . GLU A 1 97 ? -15.245 8.816 -4.296 1.00 53.47 97 GLU A O 1
ATOM 767 N N . LEU A 1 98 ? -15.382 8.167 -2.156 1.00 53.12 98 LEU A N 1
ATOM 768 C CA . LEU A 1 98 ? -15.498 6.741 -2.438 1.00 53.12 98 LEU A CA 1
ATOM 769 C C . LEU A 1 98 ? -16.971 6.362 -2.483 1.00 53.12 98 LEU A C 1
ATOM 771 O O . LEU A 1 98 ? -17.535 5.924 -1.472 1.00 53.12 98 LEU A O 1
ATOM 775 N N . SER A 1 99 ? -17.587 6.482 -3.659 1.00 53.44 99 SER A N 1
ATOM 776 C CA . SER A 1 99 ? -18.644 5.528 -3.978 1.00 53.44 99 SER A CA 1
ATOM 777 C C . SER A 1 99 ? -18.022 4.126 -4.066 1.00 53.44 99 SER A C 1
ATOM 779 O O . SER A 1 99 ? -16.804 3.969 -4.217 1.00 53.44 99 SER A O 1
ATOM 781 N N . GLU A 1 100 ? -18.844 3.086 -3.931 1.00 54.56 100 GLU A N 1
ATOM 782 C CA . GLU A 1 100 ? -18.418 1.679 -3.881 1.00 54.56 100 GLU A CA 1
ATOM 783 C C . GLU A 1 100 ? -17.554 1.240 -5.083 1.00 54.56 100 GLU A C 1
ATOM 785 O O . GLU A 1 100 ? -16.914 0.189 -5.024 1.00 54.56 100 GLU A O 1
ATOM 790 N N . THR A 1 101 ? -17.498 2.050 -6.144 1.00 57.00 101 THR A N 1
ATOM 791 C CA . THR A 1 101 ? -16.898 1.735 -7.442 1.00 57.00 101 THR A CA 1
ATOM 792 C C . THR A 1 101 ? -15.780 2.680 -7.904 1.00 57.00 101 THR A C 1
ATOM 794 O O . THR A 1 101 ? -15.246 2.468 -8.995 1.00 57.00 101 THR A O 1
ATOM 797 N N . ASP A 1 102 ? -15.409 3.701 -7.121 1.00 65.44 102 ASP A N 1
ATOM 798 C CA . ASP A 1 102 ? -14.684 4.869 -7.660 1.00 65.44 102 ASP A CA 1
ATOM 799 C C . ASP A 1 102 ? -13.163 4.780 -7.655 1.00 65.44 102 ASP A C 1
ATOM 801 O O . ASP A 1 102 ? -12.528 5.622 -8.282 1.00 65.44 102 ASP A O 1
ATOM 805 N N . TYR A 1 103 ? -12.557 3.811 -6.968 1.00 77.19 103 TYR A N 1
ATOM 806 C CA . TYR A 1 103 ? -11.100 3.731 -6.858 1.00 77.19 103 TYR A CA 1
ATOM 807 C C . TYR A 1 103 ? -10.545 2.382 -7.302 1.00 77.19 103 TYR A C 1
ATOM 809 O O . TYR A 1 103 ? -11.174 1.335 -7.162 1.00 77.19 103 TYR A O 1
ATOM 817 N N . SER A 1 104 ? -9.324 2.434 -7.821 1.00 79.62 104 SER A N 1
ATOM 818 C CA . SER A 1 104 ? -8.493 1.298 -8.202 1.00 79.62 104 SER A CA 1
ATOM 819 C C . SER A 1 104 ? -7.089 1.487 -7.641 1.00 79.62 104 SER A C 1
ATOM 821 O O . SER A 1 104 ? -6.648 2.613 -7.381 1.00 79.62 104 SER A O 1
ATOM 823 N N . LEU A 1 105 ? -6.358 0.387 -7.513 1.00 85.88 105 LEU A N 1
ATOM 824 C CA . LEU A 1 105 ? -4.915 0.461 -7.370 1.00 85.88 105 LEU A CA 1
ATOM 825 C C . LEU A 1 105 ? -4.362 0.936 -8.719 1.00 85.88 105 LEU A C 1
ATOM 827 O O . LEU A 1 105 ? -4.774 0.414 -9.744 1.00 85.88 105 LEU A O 1
ATOM 831 N N . GLY A 1 106 ? -3.490 1.934 -8.752 1.00 86.06 106 GLY A N 1
ATOM 832 C CA . GLY A 1 106 ? -2.698 2.269 -9.934 1.00 86.06 106 GLY A CA 1
ATOM 833 C C . GLY A 1 106 ? -1.289 1.747 -9.745 1.00 86.06 106 GLY A C 1
ATOM 834 O O . GLY A 1 106 ? -0.685 2.054 -8.721 1.00 86.06 106 GLY A O 1
ATOM 835 N N . VAL A 1 107 ? -0.764 0.980 -10.693 1.00 87.50 107 VAL A N 1
ATOM 836 C CA . VAL A 1 107 ? 0.625 0.509 -10.661 1.00 87.50 107 VAL A CA 1
ATOM 837 C C . VAL A 1 107 ? 1.347 1.060 -11.874 1.00 87.50 107 VAL A C 1
ATOM 839 O O . VAL A 1 107 ? 1.044 0.647 -12.989 1.00 87.50 107 VAL A O 1
ATOM 842 N N . GLU A 1 108 ? 2.268 1.996 -11.654 1.00 86.31 108 GLU A N 1
ATOM 843 C CA . GLU A 1 108 ? 3.133 2.562 -12.690 1.00 86.31 108 GLU A CA 1
ATOM 844 C C . GLU A 1 108 ? 4.544 1.995 -12.560 1.00 86.31 108 GLU A C 1
ATOM 846 O O . GLU A 1 108 ? 5.239 2.248 -11.572 1.00 86.31 108 GLU A O 1
ATOM 851 N N . THR A 1 109 ? 4.968 1.232 -13.564 1.00 84.62 109 THR A N 1
ATOM 852 C CA . THR A 1 109 ? 6.272 0.561 -13.578 1.00 84.62 109 THR A CA 1
ATOM 853 C C . THR A 1 109 ? 7.253 1.320 -14.463 1.00 84.62 109 THR A C 1
ATOM 855 O O . THR A 1 109 ? 6.971 1.570 -15.636 1.00 84.62 109 THR A O 1
ATOM 858 N N . LYS A 1 110 ? 8.419 1.673 -13.906 1.00 80.56 110 LYS A N 1
ATOM 859 C CA . LYS A 1 110 ? 9.534 2.312 -14.624 1.00 80.56 110 LYS A CA 1
ATOM 860 C C . LYS A 1 110 ? 10.788 1.447 -14.572 1.00 80.56 110 LYS A C 1
ATOM 862 O O . LYS A 1 110 ? 11.012 0.719 -13.603 1.00 80.56 110 LYS A O 1
ATOM 867 N N . LEU A 1 111 ? 11.605 1.546 -15.616 1.00 78.62 111 LEU A N 1
ATOM 868 C CA . LEU A 1 111 ? 12.945 0.964 -15.641 1.00 78.62 111 LEU A CA 1
ATOM 869 C C . LEU A 1 111 ? 13.869 1.760 -14.718 1.00 78.62 111 LEU A C 1
ATOM 871 O O . LEU A 1 111 ? 13.776 2.985 -14.651 1.00 78.62 111 LEU A O 1
ATOM 875 N N . LEU A 1 112 ? 14.750 1.060 -14.008 1.00 76.19 112 LEU A N 1
ATOM 876 C CA . LEU A 1 112 ? 15.904 1.685 -13.373 1.00 76.19 112 LEU A CA 1
ATOM 877 C C . LEU A 1 112 ? 17.022 1.725 -14.424 1.00 76.19 112 LEU A C 1
ATOM 879 O O . LEU A 1 112 ? 17.434 0.676 -14.914 1.00 76.19 112 LEU A O 1
ATOM 883 N N . ASP A 1 113 ? 17.456 2.929 -14.799 1.00 59.81 113 ASP A N 1
ATOM 884 C CA . ASP A 1 113 ? 18.223 3.226 -16.026 1.00 59.81 113 ASP A CA 1
ATOM 885 C C . ASP A 1 113 ? 19.655 2.655 -16.106 1.00 59.81 113 ASP A C 1
ATOM 887 O O . ASP A 1 113 ? 20.400 3.010 -17.012 1.00 59.81 113 ASP A O 1
ATOM 891 N N . ASP A 1 114 ? 20.067 1.747 -15.219 1.00 53.38 114 ASP A N 1
ATOM 892 C CA . ASP A 1 114 ? 21.494 1.428 -15.063 1.00 53.38 114 ASP A CA 1
ATOM 893 C C . ASP A 1 114 ? 21.822 -0.061 -14.902 1.00 53.38 114 ASP A C 1
ATOM 895 O O . ASP A 1 114 ? 22.746 -0.451 -14.194 1.00 53.38 114 ASP A O 1
ATOM 899 N N . THR A 1 115 ? 21.054 -0.949 -15.535 1.00 52.03 115 THR A N 1
ATOM 900 C CA . THR A 1 115 ? 21.379 -2.383 -15.492 1.00 52.03 115 THR A CA 1
ATOM 901 C C . THR A 1 115 ? 21.521 -2.985 -16.884 1.00 52.03 115 THR A C 1
ATOM 903 O O . THR A 1 115 ? 20.556 -3.335 -17.559 1.00 52.03 115 THR A O 1
ATOM 906 N N . ASN A 1 116 ? 22.783 -3.167 -17.283 1.00 53.94 116 ASN A N 1
ATOM 907 C CA . ASN A 1 116 ? 23.220 -4.036 -18.381 1.00 53.94 116 ASN A CA 1
ATOM 908 C C . ASN A 1 116 ? 23.100 -5.539 -18.013 1.00 53.94 116 ASN A C 1
ATOM 910 O O . ASN A 1 116 ? 23.712 -6.393 -18.652 1.00 53.94 116 ASN A O 1
ATOM 914 N N . SER A 1 117 ? 22.349 -5.874 -16.956 1.00 56.59 117 SER A N 1
ATOM 915 C CA . SER A 1 117 ? 22.087 -7.246 -16.525 1.00 56.59 117 SER A CA 1
ATOM 916 C C . SER A 1 117 ? 20.900 -7.837 -17.291 1.00 56.59 117 SER A C 1
ATOM 918 O O . SER A 1 117 ? 19.973 -7.134 -17.698 1.00 56.59 117 SER A O 1
ATOM 920 N N . GLN A 1 118 ? 20.909 -9.162 -17.467 1.00 59.00 118 GLN A N 1
ATOM 921 C CA . GLN A 1 118 ? 19.758 -9.903 -18.003 1.00 59.00 118 GLN A CA 1
ATOM 922 C C . GLN A 1 118 ? 18.515 -9.776 -17.096 1.00 59.00 118 GLN A C 1
ATOM 924 O O . GLN A 1 118 ? 17.384 -9.851 -17.579 1.00 59.00 118 GLN A O 1
ATOM 929 N N . ASP A 1 119 ? 18.727 -9.465 -15.816 1.00 63.12 119 ASP A N 1
ATOM 930 C CA . ASP A 1 119 ? 17.706 -9.210 -14.803 1.00 63.12 119 ASP A CA 1
ATOM 931 C C . ASP A 1 119 ? 17.536 -7.708 -14.551 1.00 63.12 119 ASP A C 1
ATOM 933 O O . ASP A 1 119 ? 17.953 -7.174 -13.519 1.00 63.12 119 ASP A O 1
ATOM 937 N N . LYS A 1 120 ? 16.940 -7.000 -15.517 1.00 71.94 120 LYS A N 1
ATOM 938 C CA . LYS A 1 120 ? 16.642 -5.571 -15.359 1.00 71.94 120 LYS A CA 1
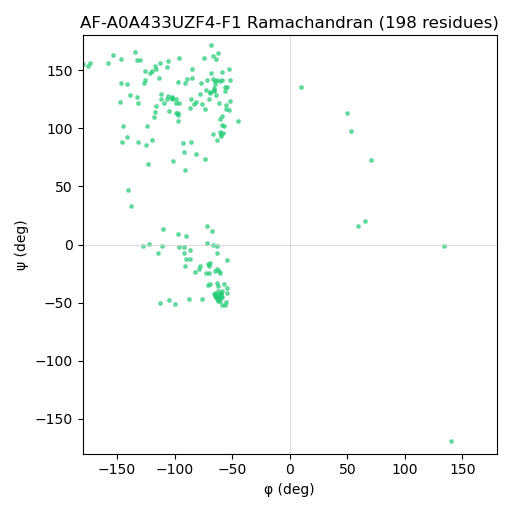ATOM 939 C C . LYS A 1 120 ? 15.682 -5.363 -14.192 1.00 71.94 120 LYS A C 1
ATOM 941 O O . LYS A 1 120 ? 14.562 -5.883 -14.189 1.00 71.94 120 LYS A O 1
ATOM 946 N N . MET A 1 121 ? 16.111 -4.570 -13.218 1.00 79.38 121 MET A N 1
ATOM 947 C CA . MET A 1 121 ? 15.264 -4.177 -12.100 1.00 79.38 121 MET A CA 1
ATOM 948 C C . MET A 1 121 ? 14.294 -3.081 -12.544 1.00 79.38 121 MET A C 1
ATOM 950 O O . MET A 1 121 ? 14.639 -2.146 -13.269 1.00 79.38 121 MET A O 1
ATOM 954 N N . THR A 1 122 ? 13.061 -3.195 -12.079 1.00 83.94 122 THR A N 1
ATOM 955 C CA . THR A 1 122 ? 12.007 -2.201 -12.260 1.00 83.94 122 THR A CA 1
ATOM 956 C C . THR A 1 122 ? 11.579 -1.660 -10.919 1.00 83.94 122 THR A C 1
ATOM 958 O O . THR A 1 122 ? 11.670 -2.332 -9.887 1.00 83.94 122 THR A O 1
ATOM 961 N N . LEU A 1 123 ? 11.083 -0.433 -10.953 1.00 87.88 123 LEU A N 1
ATOM 962 C CA . LEU A 1 123 ? 10.465 0.191 -9.809 1.00 87.88 123 LEU A CA 1
ATOM 963 C C . LEU A 1 123 ? 9.004 0.470 -10.117 1.00 87.88 123 LEU A C 1
ATOM 965 O O . LEU A 1 123 ? 8.673 1.286 -10.980 1.00 87.88 123 LEU A O 1
ATOM 969 N N . SER A 1 124 ? 8.142 -0.228 -9.394 1.00 88.06 124 SER A N 1
ATOM 970 C CA . SER A 1 124 ? 6.698 -0.122 -9.518 1.00 88.06 124 SER A CA 1
ATOM 971 C C . SER A 1 124 ? 6.158 0.783 -8.422 1.00 88.06 124 SER A C 1
ATOM 973 O O . SER A 1 124 ? 6.222 0.454 -7.238 1.00 88.06 124 SER A O 1
ATOM 975 N N . THR A 1 125 ? 5.629 1.938 -8.808 1.00 90.88 125 THR A N 1
ATOM 976 C CA . THR A 1 125 ? 4.930 2.842 -7.892 1.00 90.88 125 THR A CA 1
ATOM 977 C C . THR A 1 125 ? 3.479 2.400 -7.816 1.00 90.88 125 THR A C 1
ATOM 979 O O . THR A 1 125 ? 2.811 2.273 -8.839 1.00 90.88 125 THR A O 1
ATOM 982 N N . VAL A 1 126 ? 2.999 2.146 -6.604 1.00 91.12 126 VAL A N 1
ATOM 983 C CA . VAL A 1 126 ? 1.626 1.741 -6.318 1.00 91.12 126 VAL A CA 1
ATOM 984 C C . VAL A 1 126 ? 0.890 2.924 -5.705 1.00 91.12 126 VAL A C 1
ATOM 986 O O . VAL A 1 126 ? 1.349 3.488 -4.713 1.00 91.12 126 VAL A O 1
ATOM 989 N N . CYS A 1 127 ? -0.264 3.282 -6.259 1.00 90.19 127 CYS A N 1
ATOM 990 C CA . CYS A 1 127 ? -1.090 4.401 -5.823 1.00 90.19 127 CYS A CA 1
ATOM 991 C C . CYS A 1 127 ? -2.550 3.993 -5.618 1.00 90.19 127 CYS A C 1
ATOM 993 O O . CYS A 1 127 ? -3.033 3.041 -6.224 1.00 90.19 127 CYS A O 1
ATOM 995 N N . LEU A 1 128 ? -3.283 4.778 -4.830 1.00 88.12 128 LEU A N 1
ATOM 996 C CA . LEU A 1 128 ? -4.742 4.723 -4.762 1.00 88.12 128 LEU A CA 1
ATOM 997 C C . LEU A 1 128 ? -5.340 5.810 -5.667 1.00 88.12 128 LEU A C 1
ATOM 999 O O . LEU A 1 128 ? -5.286 6.997 -5.341 1.00 88.12 128 LEU A O 1
ATOM 1003 N N . LEU A 1 129 ? -5.900 5.421 -6.811 1.00 83.25 129 LEU A N 1
ATOM 1004 C CA . LEU A 1 129 ? -6.374 6.346 -7.845 1.00 83.25 129 LEU A CA 1
ATOM 1005 C C . LEU A 1 129 ? -7.882 6.233 -8.038 1.00 83.25 129 LEU A C 1
ATOM 1007 O O . LEU A 1 129 ? -8.440 5.152 -7.873 1.00 83.25 129 LEU A O 1
ATOM 1011 N N . ARG A 1 130 ? -8.535 7.330 -8.445 1.00 77.69 130 ARG A N 1
ATOM 1012 C CA . ARG A 1 130 ? -9.899 7.237 -8.976 1.00 77.69 130 ARG A CA 1
ATOM 1013 C C . ARG A 1 130 ? -9.877 6.446 -10.286 1.00 77.69 130 ARG A C 1
ATOM 1015 O O . ARG A 1 130 ? -8.929 6.574 -11.064 1.00 77.69 130 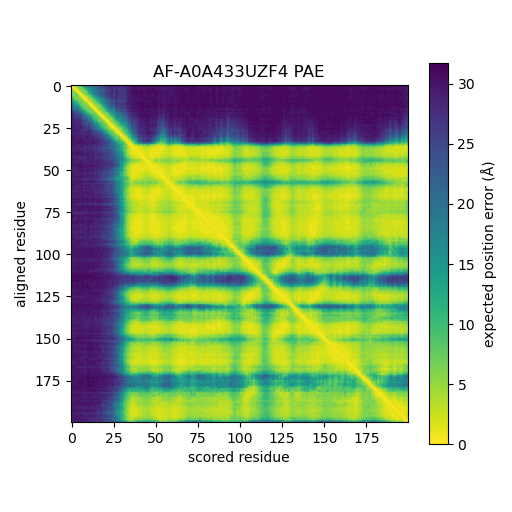ARG A O 1
ATOM 1022 N N . ARG A 1 131 ? -10.886 5.603 -10.495 1.00 66.00 131 ARG A N 1
ATOM 1023 C CA . ARG A 1 131 ? -10.965 4.651 -11.603 1.00 66.00 131 ARG A CA 1
ATOM 1024 C C . ARG A 1 131 ? -10.845 5.396 -12.940 1.00 66.00 131 ARG A C 1
ATOM 1026 O O . ARG A 1 131 ? -11.519 6.400 -13.143 1.00 66.00 131 ARG A O 1
ATOM 1033 N N . SER A 1 132 ? -9.975 4.882 -13.817 1.00 57.59 132 SER A N 1
ATOM 1034 C CA . SER A 1 132 ? -9.654 5.379 -15.171 1.00 57.59 132 SER A CA 1
ATOM 1035 C C . SER A 1 132 ? -9.241 6.859 -15.259 1.00 57.59 132 SER A C 1
ATOM 1037 O O . SER A 1 132 ? -10.085 7.740 -15.369 1.00 57.59 132 SER A O 1
ATOM 1039 N N . GLY A 1 133 ? -7.925 7.122 -15.293 1.00 59.59 133 GLY A N 1
ATOM 1040 C CA . GLY A 1 133 ? -7.379 8.416 -15.746 1.00 59.59 133 GLY A CA 1
ATOM 1041 C C . GLY A 1 133 ? -6.290 9.053 -14.875 1.00 59.59 133 GLY A C 1
ATOM 1042 O O . GLY A 1 133 ? -5.786 10.116 -15.224 1.00 59.59 133 GLY A O 1
ATOM 1043 N N . GLY A 1 134 ? -5.911 8.441 -13.749 1.00 70.12 134 GLY A N 1
ATOM 1044 C CA . GLY A 1 134 ? -4.831 8.950 -12.895 1.00 70.12 134 GLY A CA 1
ATOM 1045 C C . GLY A 1 134 ? -3.450 8.413 -13.282 1.00 70.12 134 GLY A C 1
ATOM 1046 O O . GLY A 1 134 ? -3.318 7.233 -13.602 1.00 70.12 134 GLY A O 1
ATOM 1047 N N . ILE A 1 135 ? -2.420 9.252 -13.185 1.00 75.88 135 ILE A N 1
ATOM 1048 C CA . ILE A 1 135 ? -1.007 8.840 -13.251 1.00 75.88 135 ILE A CA 1
ATOM 1049 C C . ILE A 1 135 ? -0.526 8.550 -11.825 1.00 75.88 135 ILE A C 1
ATOM 1051 O O . ILE A 1 135 ? -0.864 9.291 -10.894 1.00 75.88 135 ILE A O 1
ATOM 1055 N N . CYS A 1 136 ? 0.252 7.483 -11.635 1.00 81.88 136 CYS A N 1
ATOM 1056 C CA . CYS A 1 136 ? 0.808 7.141 -10.331 1.00 81.88 136 CYS A CA 1
ATOM 1057 C C . CYS A 1 136 ? 2.190 7.780 -10.175 1.00 81.88 13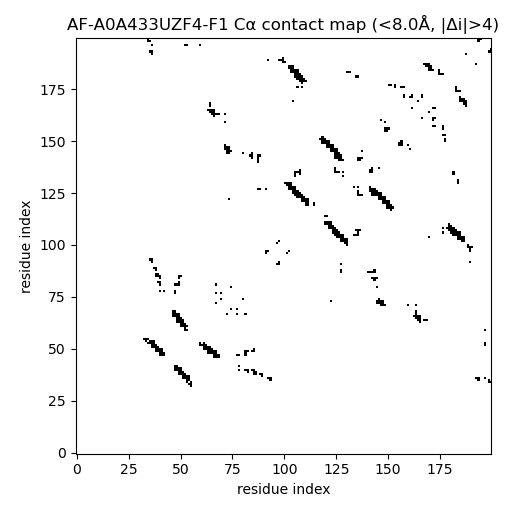6 CYS A C 1
ATOM 1059 O O . CYS A 1 136 ? 3.237 7.161 -10.348 1.00 81.88 136 CYS A O 1
ATOM 1061 N N . GLN A 1 137 ? 2.181 9.069 -9.842 1.00 79.25 137 GLN A N 1
ATOM 1062 C CA . GLN A 1 137 ? 3.410 9.835 -9.697 1.00 79.25 137 GLN A CA 1
ATOM 1063 C C . GLN A 1 137 ? 4.215 9.379 -8.468 1.00 79.25 137 GLN A C 1
ATOM 1065 O O . GLN A 1 137 ? 3.663 9.348 -7.360 1.00 79.25 137 GLN A O 1
ATOM 1070 N N . PRO A 1 138 ? 5.525 9.107 -8.627 1.00 78.31 138 PRO A N 1
ATOM 1071 C CA . PRO A 1 138 ? 6.424 8.923 -7.498 1.00 78.31 138 PRO A CA 1
ATOM 1072 C C . PRO A 1 138 ? 6.360 10.128 -6.557 1.00 78.31 138 PRO A C 1
ATOM 1074 O O . PRO A 1 138 ? 6.368 11.274 -7.002 1.00 78.31 138 PRO A O 1
ATOM 1077 N N . ASN A 1 139 ? 6.293 9.862 -5.256 1.00 79.00 139 ASN A N 1
ATOM 1078 C CA . ASN A 1 139 ? 6.145 10.845 -4.182 1.00 79.00 139 ASN A CA 1
ATOM 1079 C C . ASN A 1 139 ? 4.869 11.708 -4.275 1.00 79.00 139 ASN A C 1
ATOM 1081 O O . ASN A 1 139 ? 4.763 12.737 -3.608 1.00 79.00 139 ASN A O 1
ATOM 1085 N N . GLY A 1 140 ? 3.883 11.295 -5.078 1.00 83.19 140 GLY A N 1
ATOM 1086 C CA . GLY A 1 140 ? 2.585 11.956 -5.165 1.00 83.19 140 GLY A CA 1
ATOM 1087 C C . GLY A 1 140 ? 1.692 11.677 -3.951 1.00 83.19 140 GLY A C 1
ATOM 1088 O O . GLY A 1 140 ? 1.835 10.671 -3.261 1.00 83.19 140 GLY A O 1
ATOM 1089 N N . SER A 1 141 ? 0.685 12.532 -3.734 1.00 85.94 141 SER A N 1
ATOM 1090 C CA . SER A 1 141 ? -0.262 12.437 -2.597 1.00 85.94 141 SER A CA 1
ATOM 1091 C C . SER A 1 141 ? -1.139 11.175 -2.558 1.00 85.94 141 SER A C 1
ATOM 1093 O O . SER A 1 141 ? -1.885 10.973 -1.602 1.00 85.94 141 SER A O 1
ATOM 1095 N N . ASN A 1 142 ? -1.091 10.360 -3.612 1.00 88.69 142 ASN A N 1
ATOM 1096 C CA . ASN A 1 142 ? -1.834 9.110 -3.735 1.00 88.69 142 ASN A CA 1
ATOM 1097 C C . ASN A 1 142 ? -0.923 7.877 -3.700 1.00 88.69 142 ASN A C 1
ATOM 1099 O O . ASN A 1 142 ? -1.438 6.765 -3.815 1.00 88.69 142 ASN A O 1
ATOM 1103 N N . GLN A 1 143 ? 0.398 8.053 -3.585 1.00 92.19 143 GLN A N 1
ATOM 1104 C CA . GLN A 1 143 ? 1.339 6.942 -3.497 1.00 92.19 143 GLN A CA 1
ATOM 1105 C C . GLN A 1 143 ? 1.109 6.165 -2.199 1.00 92.19 143 GLN A C 1
ATOM 1107 O O . GLN A 1 143 ? 1.033 6.740 -1.117 1.00 92.19 143 GLN A O 1
ATOM 1112 N N . LEU A 1 144 ? 1.041 4.845 -2.327 1.00 94.25 144 LEU A N 1
ATOM 1113 C CA . LEU A 1 144 ? 0.992 3.906 -1.215 1.00 94.25 144 LEU A CA 1
ATOM 1114 C C . LEU A 1 144 ? 2.372 3.302 -0.950 1.00 94.25 144 LEU A C 1
ATOM 1116 O O . LEU A 1 144 ? 2.841 3.337 0.179 1.00 94.25 144 LEU A O 1
ATOM 1120 N N . VAL A 1 145 ? 3.035 2.765 -1.978 1.00 95.12 145 VAL A N 1
ATOM 1121 C CA . VAL A 1 145 ? 4.335 2.087 -1.835 1.00 95.12 145 VAL A CA 1
ATOM 1122 C C . VAL A 1 145 ? 5.094 2.075 -3.163 1.00 95.12 145 VAL A C 1
ATOM 1124 O O . VAL A 1 145 ? 4.488 2.174 -4.229 1.00 95.12 145 VAL A O 1
ATOM 1127 N N . ARG A 1 146 ? 6.424 1.953 -3.112 1.00 93.25 146 ARG A N 1
ATOM 1128 C CA . ARG A 1 146 ? 7.287 1.718 -4.279 1.00 93.25 146 ARG A CA 1
ATOM 1129 C C . ARG A 1 146 ? 7.966 0.360 -4.127 1.00 93.25 146 ARG A C 1
ATOM 1131 O O . ARG A 1 146 ? 8.677 0.142 -3.150 1.00 93.25 146 ARG A O 1
ATOM 1138 N N . ILE A 1 147 ? 7.717 -0.544 -5.069 1.00 91.75 147 ILE A N 1
ATOM 1139 C CA . ILE A 1 147 ? 8.119 -1.953 -5.011 1.00 91.75 147 ILE A CA 1
ATOM 1140 C C . ILE A 1 147 ? 9.187 -2.218 -6.069 1.00 91.75 147 ILE A C 1
ATOM 1142 O O . ILE A 1 147 ? 9.009 -1.881 -7.241 1.00 91.75 147 ILE A O 1
ATOM 1146 N N . LYS A 1 148 ? 10.292 -2.830 -5.648 1.00 89.62 148 LYS A N 1
ATOM 1147 C CA . LYS A 1 148 ? 11.380 -3.297 -6.508 1.00 89.62 148 LYS A CA 1
ATOM 1148 C C . LYS A 1 148 ? 10.994 -4.654 -7.098 1.00 89.62 148 LYS A C 1
ATOM 1150 O O . LYS A 1 148 ? 10.721 -5.589 -6.350 1.00 89.62 148 LYS A O 1
ATOM 1155 N N . THR A 1 149 ? 10.981 -4.764 -8.422 1.00 82.00 149 THR A N 1
ATOM 1156 C CA . THR A 1 149 ? 10.576 -5.981 -9.148 1.00 82.00 149 THR A CA 1
ATOM 1157 C C . THR A 1 149 ? 11.538 -6.326 -10.280 1.00 82.00 149 THR A C 1
ATOM 1159 O O . THR A 1 149 ? 12.346 -5.496 -10.693 1.00 82.00 149 THR A O 1
ATOM 1162 N N . LEU A 1 150 ? 11.450 -7.548 -10.807 1.00 79.25 150 LEU A N 1
ATOM 1163 C CA . LEU A 1 150 ? 12.269 -8.026 -11.925 1.00 79.25 150 LEU A CA 1
ATOM 1164 C C . LEU A 1 150 ? 11.478 -7.927 -13.234 1.00 79.25 150 LEU A C 1
ATOM 1166 O O . LEU A 1 150 ? 10.416 -8.539 -13.359 1.00 79.25 150 LEU A O 1
ATOM 1170 N N . LEU A 1 151 ? 11.995 -7.191 -14.222 1.00 74.50 151 LEU A N 1
ATOM 1171 C CA . LEU A 1 151 ? 11.304 -6.963 -15.500 1.00 74.50 151 LEU A CA 1
ATOM 1172 C C . LEU A 1 151 ? 11.013 -8.272 -16.251 1.00 74.50 151 LEU A C 1
ATOM 1174 O O . LEU A 1 151 ? 9.922 -8.461 -16.778 1.00 74.50 151 LEU A O 1
ATOM 1178 N N . ASN A 1 152 ? 11.993 -9.178 -16.285 1.00 74.75 152 ASN A N 1
ATOM 1179 C CA . ASN A 1 152 ? 11.966 -10.374 -17.131 1.00 74.75 152 ASN A CA 1
ATOM 1180 C C . ASN A 1 152 ? 11.495 -11.641 -16.395 1.00 74.75 152 ASN A C 1
ATOM 1182 O O . ASN A 1 152 ? 11.568 -12.735 -16.949 1.00 74.75 152 ASN A O 1
ATOM 1186 N N . ASN A 1 153 ? 11.000 -11.512 -15.159 1.00 79.25 153 ASN A N 1
ATOM 1187 C CA . ASN A 1 153 ? 10.549 -12.640 -14.348 1.00 79.25 153 ASN A CA 1
ATOM 1188 C C . ASN A 1 153 ? 9.166 -12.353 -13.743 1.00 79.25 153 ASN A C 1
ATOM 1190 O O . ASN A 1 153 ? 9.050 -11.814 -12.640 1.00 79.25 153 ASN A O 1
ATOM 1194 N N . GLU A 1 154 ? 8.108 -12.698 -14.488 1.00 77.00 154 GLU A N 1
ATOM 1195 C CA . GLU A 1 154 ? 6.719 -12.467 -14.065 1.00 77.00 154 GLU A CA 1
ATOM 1196 C C . GLU A 1 154 ? 6.394 -13.182 -12.757 1.00 77.00 154 GLU A C 1
ATOM 1198 O O . GLU A 1 154 ? 5.785 -12.585 -11.875 1.00 77.00 154 GLU A O 1
ATOM 1203 N N . GLU A 1 155 ? 6.799 -14.444 -12.622 1.00 81.19 155 GLU A N 1
ATOM 1204 C CA . GLU A 1 155 ? 6.469 -15.243 -11.447 1.00 81.19 155 GLU A CA 1
ATOM 1205 C C . GLU A 1 155 ? 7.102 -14.646 -10.186 1.00 81.19 155 GLU A C 1
ATOM 1207 O O . GLU A 1 155 ? 6.428 -14.492 -9.166 1.00 81.19 155 GLU A O 1
ATOM 1212 N N . ALA A 1 156 ? 8.377 -14.248 -10.262 1.00 82.50 156 ALA A N 1
ATOM 1213 C CA . ALA A 1 156 ? 9.054 -13.575 -9.161 1.00 82.50 156 ALA A CA 1
ATOM 1214 C C . ALA A 1 156 ? 8.398 -12.228 -8.840 1.00 82.50 156 ALA A C 1
ATOM 1216 O O . ALA A 1 156 ? 8.121 -11.952 -7.676 1.00 82.50 156 ALA A O 1
ATOM 1217 N N . SER A 1 157 ? 8.078 -11.419 -9.852 1.00 81.62 157 SER A N 1
ATOM 1218 C CA . SER A 1 157 ? 7.409 -10.131 -9.651 1.00 81.62 157 SER A CA 1
ATOM 1219 C C . SER A 1 157 ? 6.025 -10.295 -9.022 1.00 81.62 157 SER A C 1
ATOM 1221 O O . SER A 1 157 ? 5.723 -9.622 -8.039 1.00 81.62 157 SER A O 1
ATOM 1223 N N . ALA A 1 158 ? 5.202 -11.231 -9.497 1.00 81.12 158 ALA A N 1
ATOM 1224 C CA . ALA A 1 158 ? 3.892 -11.529 -8.918 1.00 81.1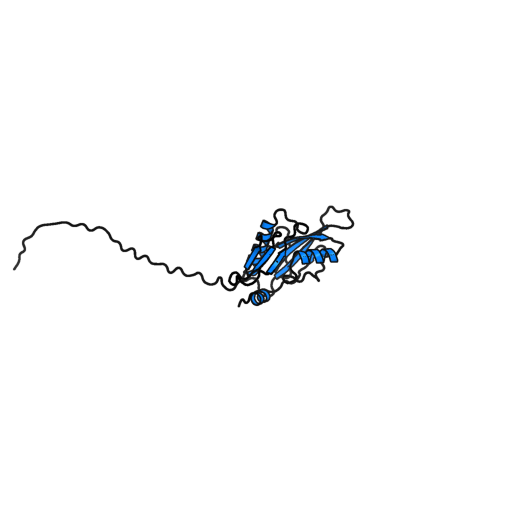2 158 ALA A CA 1
ATOM 1225 C C . ALA A 1 158 ? 4.000 -12.023 -7.465 1.00 81.12 158 ALA A C 1
ATOM 1227 O O . ALA A 1 158 ? 3.210 -11.608 -6.609 1.00 81.12 158 ALA A O 1
ATOM 1228 N N . LYS A 1 159 ? 5.007 -12.857 -7.165 1.00 84.81 159 LYS A N 1
ATOM 1229 C CA . LYS A 1 159 ? 5.338 -13.279 -5.796 1.00 84.81 159 LYS A CA 1
ATOM 1230 C C . LYS A 1 159 ? 5.728 -12.086 -4.925 1.00 84.81 159 LYS A C 1
ATOM 1232 O O . LYS A 1 159 ? 5.197 -11.960 -3.826 1.00 84.81 159 LYS A O 1
ATOM 1237 N N . THR A 1 160 ? 6.582 -11.184 -5.413 1.00 88.50 160 THR A N 1
ATOM 1238 C CA . THR A 1 160 ? 6.966 -9.961 -4.693 1.00 88.50 160 THR A CA 1
ATOM 1239 C C . THR A 1 160 ? 5.755 -9.073 -4.428 1.00 88.50 160 THR A C 1
ATOM 1241 O O . THR A 1 160 ? 5.527 -8.688 -3.287 1.00 88.50 160 THR A O 1
ATOM 1244 N N . PHE A 1 161 ? 4.925 -8.798 -5.435 1.00 87.31 161 PHE A N 1
ATOM 1245 C CA . PHE A 1 161 ? 3.708 -8.007 -5.250 1.00 87.31 161 PHE A CA 1
ATOM 1246 C C . PHE A 1 161 ? 2.765 -8.633 -4.224 1.00 87.31 161 PHE A C 1
ATOM 1248 O O . PHE A 1 161 ? 2.298 -7.921 -3.344 1.00 87.31 161 PHE A O 1
ATOM 1255 N N . SER A 1 162 ? 2.537 -9.946 -4.283 1.00 86.38 162 SER A N 1
ATOM 1256 C CA . SER A 1 162 ? 1.665 -10.653 -3.329 1.00 86.38 162 SER A CA 1
ATOM 1257 C C . SER A 1 162 ? 2.265 -10.737 -1.920 1.00 86.38 162 SER A C 1
ATOM 1259 O O . SER A 1 162 ? 1.537 -10.858 -0.939 1.00 86.38 162 SER A O 1
ATOM 1261 N N . ALA A 1 163 ? 3.594 -10.666 -1.800 1.00 89.44 163 ALA A N 1
ATOM 1262 C CA . ALA A 1 163 ? 4.292 -10.604 -0.519 1.00 89.44 163 ALA A CA 1
ATOM 1263 C C . ALA A 1 163 ? 4.250 -9.208 0.127 1.00 89.44 163 ALA A C 1
ATOM 1265 O O . ALA A 1 163 ? 4.520 -9.104 1.325 1.00 89.44 163 ALA A O 1
ATOM 1266 N N . ILE A 1 164 ? 3.953 -8.161 -0.652 1.00 93.62 164 ILE A N 1
ATOM 1267 C CA . ILE A 1 164 ? 3.877 -6.768 -0.193 1.00 93.62 164 ILE A CA 1
ATOM 1268 C C . ILE A 1 164 ? 2.437 -6.296 -0.066 1.00 93.62 164 ILE A C 1
ATOM 1270 O O . ILE A 1 164 ? 2.091 -5.720 0.953 1.00 93.62 164 ILE A O 1
ATOM 1274 N N . ILE A 1 165 ? 1.591 -6.521 -1.065 1.00 92.69 165 ILE A N 1
ATOM 1275 C CA . ILE A 1 165 ? 0.192 -6.101 -1.075 1.00 92.69 165 ILE A CA 1
ATOM 1276 C C . ILE A 1 165 ? -0.691 -7.324 -0.865 1.00 92.69 165 ILE A C 1
ATOM 1278 O O . ILE A 1 165 ? -0.612 -8.292 -1.622 1.00 92.69 165 ILE A O 1
ATOM 1282 N N . ASN A 1 166 ? -1.566 -7.262 0.138 1.00 9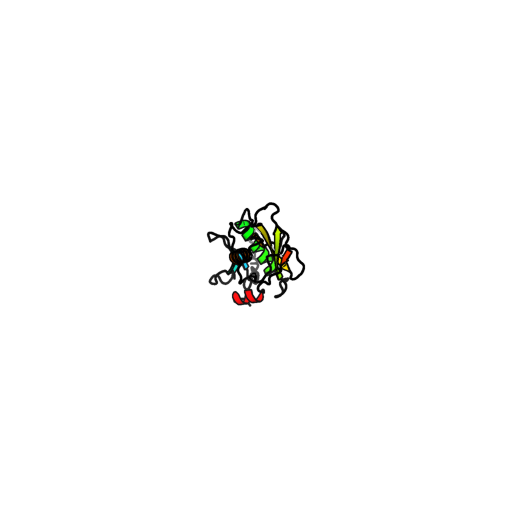0.25 166 ASN A N 1
ATOM 1283 C CA . ASN A 1 166 ? -2.469 -8.367 0.434 1.00 90.25 166 ASN A CA 1
ATOM 1284 C C . ASN A 1 166 ? -3.444 -8.609 -0.745 1.00 90.25 166 ASN A C 1
ATOM 1286 O O . ASN A 1 166 ? -4.118 -7.664 -1.171 1.00 90.25 166 ASN A O 1
ATOM 1290 N N . PRO A 1 167 ? -3.572 -9.848 -1.259 1.00 82.62 167 PRO A N 1
ATOM 1291 C CA . PRO A 1 167 ? -4.534 -10.176 -2.314 1.00 82.62 167 PRO A CA 1
ATOM 1292 C C . PRO A 1 167 ? -6.003 -9.934 -1.922 1.00 82.62 167 PRO A C 1
ATOM 1294 O O . PRO A 1 167 ? -6.833 -9.670 -2.792 1.00 82.62 167 PRO A O 1
ATOM 1297 N N . ASP A 1 168 ? -6.331 -9.949 -0.627 1.00 81.75 168 ASP A N 1
ATOM 1298 C CA . ASP A 1 168 ? -7.662 -9.579 -0.130 1.00 81.75 168 ASP A CA 1
ATOM 1299 C C . ASP A 1 168 ? -7.939 -8.077 -0.270 1.00 81.75 168 ASP A C 1
ATOM 1301 O O . ASP A 1 168 ? -9.095 -7.658 -0.248 1.00 81.75 168 ASP A O 1
ATOM 1305 N N . PHE A 1 169 ? -6.901 -7.251 -0.442 1.00 84.88 169 PHE A N 1
ATOM 1306 C CA . PHE A 1 169 ? -7.046 -5.826 -0.724 1.00 84.88 169 PHE A CA 1
ATOM 1307 C C . PHE A 1 169 ? -7.173 -5.533 -2.219 1.00 84.88 169 PHE A C 1
ATOM 1309 O O . PHE A 1 169 ? -8.074 -4.783 -2.612 1.00 84.88 169 PHE A O 1
ATOM 1316 N N . ALA A 1 170 ? -6.304 -6.120 -3.045 1.00 82.44 170 ALA A N 1
ATOM 1317 C CA . ALA A 1 170 ? -6.247 -5.870 -4.482 1.00 82.44 170 ALA A CA 1
ATOM 1318 C C . ALA A 1 170 ? -5.956 -7.149 -5.277 1.00 82.44 170 ALA A C 1
ATOM 1320 O O . ALA A 1 170 ? -5.061 -7.922 -4.937 1.00 82.44 170 ALA A O 1
ATOM 1321 N N . GLU A 1 171 ? -6.656 -7.333 -6.397 1.00 74.81 171 GLU A N 1
ATOM 1322 C CA . GLU A 1 171 ? -6.463 -8.493 -7.276 1.00 74.81 171 GLU A CA 1
ATOM 1323 C C . GLU A 1 171 ? -5.261 -8.277 -8.206 1.00 74.81 171 GLU A C 1
ATOM 1325 O O . GLU A 1 171 ? -5.396 -7.933 -9.380 1.00 74.81 171 GLU A O 1
ATOM 1330 N N . LEU A 1 172 ? -4.055 -8.460 -7.664 1.00 67.62 172 LEU A N 1
ATOM 1331 C CA . LEU A 1 172 ? -2.799 -8.244 -8.393 1.00 67.62 172 LEU A CA 1
ATOM 1332 C C . LEU A 1 172 ? -2.381 -9.433 -9.270 1.00 67.62 172 LEU A C 1
ATOM 1334 O O . LEU A 1 172 ? -1.684 -9.239 -10.261 1.00 67.62 172 LEU A O 1
ATOM 1338 N N . GLY A 1 173 ? -2.840 -10.649 -8.955 1.00 52.62 173 GLY A N 1
ATOM 1339 C CA . GLY A 1 173 ? -2.392 -11.903 -9.585 1.00 52.62 173 GLY A CA 1
ATOM 1340 C C . GLY A 1 173 ? -2.753 -12.095 -11.066 1.00 52.62 173 GLY A C 1
ATOM 1341 O O . GLY A 1 173 ? -2.416 -13.127 -11.636 1.00 52.62 173 GLY A O 1
ATOM 1342 N N . ARG A 1 174 ? -3.448 -11.136 -11.694 1.00 50.19 174 ARG A N 1
ATOM 1343 C CA . ARG A 1 174 ? -3.782 -11.139 -13.134 1.00 50.19 174 ARG A CA 1
ATOM 1344 C C . ARG A 1 174 ? -3.385 -9.854 -13.863 1.00 50.19 174 ARG A C 1
ATOM 1346 O O . ARG A 1 174 ? -3.637 -9.733 -15.060 1.00 50.19 174 ARG A O 1
ATOM 1353 N N . ALA A 1 175 ? -2.826 -8.871 -13.159 1.00 56.16 175 ALA A N 1
ATOM 1354 C CA . ALA A 1 175 ? -2.406 -7.632 -13.792 1.00 56.16 175 ALA A CA 1
ATOM 1355 C C . ALA A 1 175 ? -1.149 -7.902 -14.628 1.00 56.16 175 ALA A C 1
ATOM 1357 O O . ALA A 1 175 ? -0.214 -8.544 -14.154 1.00 56.16 175 ALA A O 1
ATOM 1358 N N . ASN A 1 176 ? -1.118 -7.420 -15.874 1.00 57.84 176 ASN A N 1
ATOM 1359 C CA . ASN A 1 176 ? 0.065 -7.512 -16.727 1.00 57.84 176 ASN A CA 1
ATOM 1360 C C . ASN A 1 176 ? 1.133 -6.517 -16.241 1.00 57.84 176 ASN A C 1
ATOM 1362 O O . ASN A 1 176 ? 1.365 -5.471 -16.843 1.00 57.84 176 ASN A O 1
ATOM 1366 N N . LEU A 1 177 ? 1.763 -6.848 -15.114 1.00 64.50 177 LEU A N 1
ATOM 1367 C CA . LEU A 1 177 ? 2.794 -6.053 -14.447 1.00 64.50 177 LEU A CA 1
ATOM 1368 C C . LEU A 1 177 ? 4.132 -6.063 -15.219 1.00 64.50 177 LEU A C 1
ATOM 1370 O O . LEU A 1 177 ? 5.097 -5.453 -14.773 1.00 64.50 177 LEU A O 1
ATOM 1374 N N . ARG A 1 178 ? 4.192 -6.749 -16.376 1.00 54.56 178 ARG A N 1
ATOM 1375 C CA . ARG A 1 178 ? 5.367 -6.830 -17.264 1.00 54.56 178 ARG A CA 1
ATOM 1376 C C . ARG A 1 178 ? 5.637 -5.541 -18.034 1.00 54.56 178 ARG A C 1
ATOM 1378 O O . ARG A 1 178 ? 6.745 -5.338 -18.520 1.00 54.56 178 ARG A O 1
ATOM 1385 N N . THR A 1 179 ? 4.611 -4.719 -18.245 1.00 59.91 179 THR A N 1
ATOM 1386 C CA . THR A 1 179 ? 4.695 -3.626 -19.217 1.00 59.91 179 THR A CA 1
ATOM 1387 C C . THR A 1 179 ? 5.008 -2.327 -18.496 1.00 59.91 179 THR A C 1
ATOM 1389 O O . THR A 1 179 ? 4.27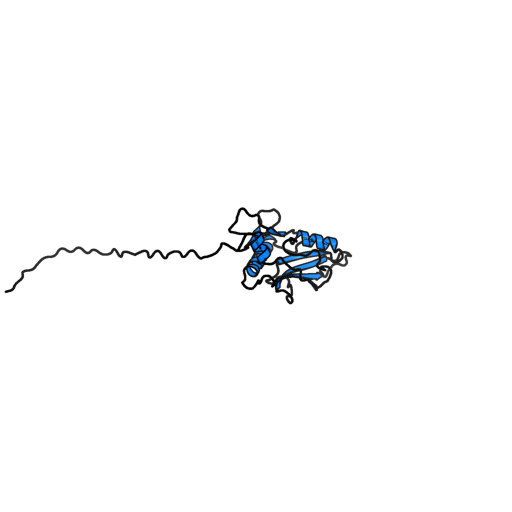8 -1.927 -17.592 1.00 59.91 179 THR A O 1
ATOM 1392 N N . VAL A 1 180 ? 6.081 -1.653 -18.918 1.00 64.75 180 VAL A N 1
ATOM 1393 C CA . VAL A 1 180 ? 6.299 -0.244 -18.571 1.00 64.75 180 VAL A CA 1
ATOM 1394 C C . VAL A 1 180 ? 5.035 0.525 -18.941 1.00 64.75 180 VAL A C 1
ATOM 1396 O O . VAL A 1 180 ? 4.575 0.466 -20.080 1.00 64.75 180 VAL A O 1
ATOM 1399 N N . GLY A 1 181 ? 4.449 1.209 -17.968 1.00 67.56 181 GLY A N 1
ATOM 1400 C CA . GLY A 1 181 ? 3.123 1.794 -18.116 1.00 67.56 181 GLY A CA 1
ATOM 1401 C C . GLY A 1 181 ? 2.297 1.640 -16.851 1.00 67.56 181 GLY A C 1
ATOM 1402 O O . GLY A 1 181 ? 2.826 1.301 -15.792 1.00 67.56 181 GLY A O 1
ATOM 1403 N N . VAL A 1 182 ? 1.001 1.934 -16.967 1.00 69.50 182 VAL A N 1
ATOM 1404 C CA . VAL A 1 182 ? 0.079 1.953 -15.830 1.00 69.50 182 VAL A CA 1
ATOM 1405 C C . VAL A 1 182 ? -0.928 0.816 -15.944 1.00 69.50 182 VAL A C 1
ATOM 1407 O O . VAL A 1 182 ? -1.645 0.712 -16.938 1.00 69.50 182 VAL A O 1
ATOM 1410 N N . THR A 1 183 ? -1.017 -0.016 -14.909 1.00 78.12 183 THR A N 1
ATOM 1411 C CA . THR A 1 183 ? -2.123 -0.969 -14.736 1.00 78.12 183 THR A CA 1
ATOM 1412 C C . THR A 1 183 ? -3.051 -0.498 -13.624 1.00 78.12 183 THR A C 1
ATOM 1414 O O . THR A 1 183 ? -2.621 0.197 -12.702 1.00 78.12 183 THR A O 1
ATOM 1417 N N . TYR A 1 184 ? -4.329 -0.880 -13.703 1.00 77.25 184 TYR A N 1
ATOM 1418 C CA . TYR A 1 184 ? -5.342 -0.470 -12.727 1.00 77.25 184 TYR A CA 1
ATOM 1419 C C . TYR A 1 184 ? -6.047 -1.663 -12.061 1.00 77.25 184 TYR A C 1
ATOM 1421 O O . TYR A 1 184 ? -7.224 -1.906 -12.349 1.00 77.25 184 TYR A O 1
ATOM 1429 N N . PRO A 1 185 ? -5.358 -2.448 -11.209 1.00 78.19 185 PRO A N 1
ATOM 1430 C CA . PRO A 1 185 ? -5.988 -3.551 -10.495 1.00 78.19 185 PRO A CA 1
ATOM 1431 C C . PRO A 1 185 ? -7.200 -3.084 -9.671 1.00 78.19 185 PRO A C 1
ATOM 1433 O O . PRO A 1 185 ? -7.123 -2.060 -8.974 1.00 78.19 185 PRO A O 1
ATOM 1436 N N . PRO A 1 186 ? -8.328 -3.814 -9.715 1.00 77.88 186 PRO A N 1
ATOM 1437 C CA . PRO A 1 186 ? -9.459 -3.507 -8.858 1.00 77.88 186 PRO A CA 1
ATOM 1438 C C . PRO A 1 186 ? -9.090 -3.774 -7.393 1.00 77.88 186 PRO A C 1
ATOM 1440 O O . PRO A 1 186 ? -8.400 -4.745 -7.069 1.00 77.88 186 PRO A O 1
ATOM 1443 N N . ILE A 1 187 ? -9.582 -2.910 -6.507 1.00 83.25 187 ILE A N 1
ATOM 1444 C CA . ILE A 1 187 ? -9.523 -3.106 -5.056 1.00 83.25 187 ILE A CA 1
ATOM 1445 C C . ILE A 1 187 ? -10.904 -3.486 -4.535 1.00 83.25 187 ILE A C 1
ATOM 1447 O O . ILE A 1 187 ? -11.921 -3.188 -5.170 1.00 83.25 187 ILE A O 1
ATOM 1451 N N . LYS A 1 188 ? -10.966 -4.122 -3.364 1.00 84.44 188 LYS A N 1
ATOM 1452 C CA . LYS A 1 188 ? -12.258 -4.402 -2.729 1.00 84.44 188 LYS A CA 1
ATOM 1453 C C . LYS A 1 188 ? -12.971 -3.103 -2.341 1.00 84.44 188 LYS A C 1
ATOM 1455 O O . LYS A 1 188 ? -12.358 -2.168 -1.825 1.00 84.44 188 LYS A O 1
ATOM 1460 N N . SER A 1 189 ? -14.282 -3.062 -2.581 1.00 79.44 189 SER A N 1
ATOM 1461 C CA . SER A 1 189 ? -15.112 -1.879 -2.343 1.00 79.44 189 SER A CA 1
ATOM 1462 C C . SER A 1 189 ? -15.220 -1.530 -0.860 1.00 79.44 189 SER A C 1
ATOM 1464 O O . SER A 1 189 ? -15.022 -2.363 0.027 1.00 79.44 189 SER A O 1
ATOM 1466 N N . ARG A 1 190 ? -15.630 -0.294 -0.564 1.00 78.94 190 ARG A N 1
ATOM 1467 C CA . ARG A 1 190 ? -15.911 0.133 0.813 1.00 78.94 190 ARG A CA 1
ATOM 1468 C C . ARG A 1 190 ? -16.918 -0.780 1.520 1.00 78.94 190 ARG A C 1
ATOM 1470 O O . ARG A 1 190 ? -16.761 -1.060 2.707 1.00 78.94 190 ARG A O 1
ATOM 1477 N N . THR A 1 191 ? -17.920 -1.261 0.793 1.00 81.12 191 THR A N 1
ATOM 1478 C CA . THR A 1 191 ? -18.984 -2.125 1.322 1.00 81.12 191 THR A CA 1
ATOM 1479 C C . THR A 1 191 ? -18.485 -3.518 1.663 1.00 81.12 191 THR A C 1
ATOM 1481 O O . THR A 1 191 ? -18.896 -4.069 2.683 1.00 81.12 191 THR A O 1
ATOM 1484 N N . PHE A 1 192 ? -17.527 -4.051 0.896 1.00 85.25 192 PHE A N 1
ATOM 1485 C CA . PHE A 1 192 ? -16.820 -5.272 1.281 1.00 85.25 192 PHE A CA 1
ATOM 1486 C C . PHE A 1 192 ? -16.161 -5.112 2.656 1.00 85.25 192 PHE A C 1
ATOM 1488 O O . PHE A 1 192 ? -16.424 -5.905 3.557 1.00 85.25 192 PHE A O 1
ATOM 1495 N N . TRP A 1 193 ? -15.379 -4.048 2.848 1.00 85.50 193 TRP A N 1
ATOM 1496 C CA . TRP A 1 193 ? -14.679 -3.810 4.112 1.00 85.50 193 TRP A CA 1
ATOM 1497 C C . TRP A 1 193 ? -15.633 -3.545 5.273 1.00 85.50 193 TRP A C 1
ATOM 1499 O O . TRP A 1 193 ? -15.445 -4.097 6.352 1.00 85.50 193 TRP A O 1
ATOM 1509 N N . LYS A 1 194 ? -16.690 -2.750 5.063 1.00 84.94 194 LYS A N 1
ATOM 1510 C CA . LYS A 1 194 ? -17.730 -2.551 6.080 1.00 84.94 194 LYS A CA 1
ATOM 1511 C C . LYS A 1 194 ? -18.328 -3.882 6.527 1.00 84.94 194 LYS A C 1
ATOM 1513 O O . LYS A 1 194 ? -18.358 -4.152 7.722 1.00 84.94 194 LYS A O 1
ATOM 1518 N N . ARG A 1 195 ? -18.731 -4.735 5.579 1.00 86.75 195 ARG A N 1
ATOM 1519 C CA . ARG A 1 195 ? -19.296 -6.058 5.871 1.00 86.75 195 ARG A CA 1
ATOM 1520 C C . ARG A 1 195 ? -18.305 -6.946 6.621 1.00 86.75 195 ARG A C 1
ATOM 1522 O O . ARG A 1 195 ? -18.690 -7.587 7.592 1.00 86.75 195 ARG A O 1
ATOM 1529 N N . LEU A 1 196 ? -17.045 -6.953 6.195 1.00 87.44 196 LEU A N 1
ATOM 1530 C CA . LEU A 1 196 ? -15.974 -7.726 6.822 1.00 87.44 196 LEU A CA 1
ATOM 1531 C C . LEU A 1 196 ? -15.717 -7.297 8.275 1.00 87.44 196 LEU A C 1
ATOM 1533 O O . LEU A 1 196 ? -15.461 -8.134 9.135 1.00 87.44 196 LEU A O 1
ATOM 1537 N N . PHE A 1 197 ? -15.843 -6.002 8.561 1.00 89.06 197 PHE A N 1
ATOM 1538 C CA . PHE A 1 197 ? -15.710 -5.427 9.901 1.00 89.06 197 PHE A CA 1
ATOM 1539 C C . PHE A 1 197 ? -17.031 -5.355 10.695 1.00 89.06 197 PHE A C 1
ATOM 1541 O O . PHE A 1 197 ? -17.063 -4.759 11.772 1.00 89.06 197 PHE A O 1
ATOM 1548 N N . GLY A 1 198 ? -18.125 -5.937 10.183 1.00 85.62 198 GLY A N 1
ATOM 1549 C CA . GLY A 1 198 ? -19.439 -5.925 10.841 1.00 85.62 198 GLY A CA 1
ATOM 1550 C C . GLY A 1 198 ? -20.083 -4.536 10.961 1.00 85.62 198 GLY A C 1
ATOM 1551 O O . GLY A 1 198 ? -20.963 -4.336 11.796 1.00 85.62 198 GLY A O 1
ATOM 1552 N N . LEU A 1 199 ? -19.645 -3.576 10.147 1.00 83.69 199 LEU A N 1
ATOM 1553 C CA . LEU A 1 199 ? -20.116 -2.193 10.142 1.00 83.69 199 LEU A CA 1
ATOM 1554 C C . LEU A 1 199 ? -21.378 -2.057 9.276 1.00 83.69 199 LEU A C 1
ATOM 1556 O O . LEU A 1 199 ? -21.478 -2.673 8.213 1.00 83.69 199 LEU A O 1
ATOM 1560 N N . ARG A 1 200 ? -22.312 -1.207 9.712 1.00 69.62 200 ARG A N 1
ATOM 1561 C CA . ARG A 1 200 ? -23.524 -0.819 8.965 1.00 69.62 200 ARG A CA 1
ATOM 1562 C C . ARG A 1 200 ? -23.271 0.503 8.225 1.00 69.62 200 ARG A C 1
ATOM 1564 O O . ARG A 1 200 ? -22.905 1.494 8.896 1.00 69.62 200 ARG A O 1
#

Mean predicted aligned error: 12.6 Å